Protein AF-A0A9Q0ER01-F1 (afdb_monomer)

Nearest PDB structures (foldseek):
  1cjy-assembly2_B  TM=9.784E-01  e=7.875E-02  Homo sapiens

Radius of gyration: 38.9 Å; Cα contacts (8 Å, |Δi|>4): 68; chains: 1; bounding box: 80×34×134 Å

Secondary structure (DSSP, 8-state):
-HHHHHHHHHHHHHHHHHHHHHHHHHHHHHHHHHHHHHHHHHHHHHHHHHHHHHHHHHHHHHHHHHHHHHHHHHHHHHHHHHHHHHHHTTSS-SS-----------S------------PEEE-SSEEEETTTTEEEEGGGTT-EEETTEEEEPPPPPPHHHHHHHHHHHHHHHHHHHHHHHHHHHHHHHHHHHHHSSSSSSSTTS---

Solvent-accessible surface area (backbone atoms only — not comparable to full-atom values): 12610 Å² total; per-residue (Å²): 118,71,68,62,57,54,52,53,52,54,51,50,52,56,51,53,52,52,50,53,52,53,52,51,52,51,55,51,49,53,51,54,54,50,53,53,51,54,50,50,52,53,51,52,53,48,51,52,54,50,52,50,52,52,50,52,52,54,51,52,53,50,53,52,51,52,51,51,52,54,50,55,51,53,51,54,50,51,55,50,53,58,51,54,56,56,57,58,61,71,73,61,79,85,72,81,84,90,86,86,84,90,86,88,84,88,76,85,85,80,63,89,71,92,60,89,68,83,79,56,74,48,78,48,95,64,37,30,32,33,68,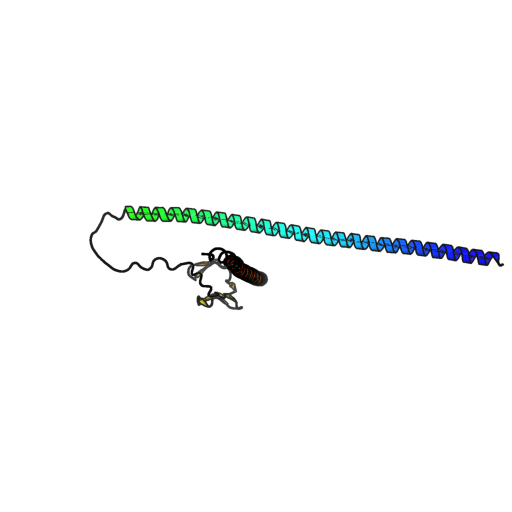90,76,73,48,71,44,47,39,63,50,44,89,34,44,64,56,98,87,39,83,72,43,88,42,74,55,68,56,69,69,60,58,50,54,53,53,55,50,51,56,51,50,54,51,52,51,52,51,51,50,51,57,51,54,58,46,55,59,48,56,56,56,64,58,61,67,59,62,72,75,66,63,82,81,77,82,88,129

Mean predicted aligned error: 21.8 Å

pLDDT: mean 70.87, std 20.75, range [33.31, 96.88]

Foldseek 3Di:
DVVVVVVVVVVVVVVVVVVVVVVVVVVVVVVVVVVVVVVVVVVVVVVVVVVVVVVVVVVVVVVVVVVVVVVVVVVVVVVVVVVVVVVVVVVPPPDDDDDDDDDPDPPDDPDPPPPPPPQDWDDDCAWTGGPVVVDIDGQQQPPFDDDPNHGPGGDGRDDVVVVVVVVVVVVVVVVVVVVVVVVVVVVVVVVVVVVVVVVVVPPPPPPDD

InterPro domains:
  IPR016035 Acyl transferase/acyl hydrolase/lysophospholipase [SSF52151] (119-164)

Structure (mmCIF, N/CA/C/O backbone):
data_AF-A0A9Q0ER01-F1
#
_entry.id   AF-A0A9Q0ER01-F1
#
loop_
_atom_site.group_PDB
_atom_site.id
_atom_site.type_symbol
_atom_site.label_atom_id
_atom_site.label_alt_id
_atom_site.label_comp_id
_atom_site.label_asym_id
_atom_site.label_entity_id
_atom_site.label_seq_id
_atom_site.pdbx_PDB_ins_code
_atom_site.Cartn_x
_atom_site.Cartn_y
_atom_site.Cartn_z
_atom_site.occupancy
_atom_site.B_iso_or_equiv
_atom_site.auth_seq_id
_atom_site.auth_comp_id
_atom_site.auth_asym_id
_atom_site.auth_atom_id
_atom_site.pdbx_PDB_model_num
ATOM 1 N N . MET A 1 1 ? 31.643 4.136 -67.259 1.00 76.56 1 MET A N 1
ATOM 2 C CA . MET A 1 1 ? 31.007 3.032 -66.498 1.00 76.56 1 MET A CA 1
ATOM 3 C C . MET A 1 1 ? 31.460 2.948 -65.037 1.00 76.56 1 MET A C 1
ATOM 5 O O . MET A 1 1 ? 30.593 2.850 -64.184 1.00 76.56 1 MET A O 1
ATOM 9 N N . LYS A 1 2 ? 32.759 3.050 -64.707 1.00 89.19 2 LYS A N 1
ATOM 10 C CA . LYS A 1 2 ? 33.237 2.917 -63.310 1.00 89.19 2 LYS A CA 1
ATOM 11 C C . LYS A 1 2 ? 32.723 4.000 -62.339 1.00 89.19 2 LYS A C 1
ATOM 13 O O . LYS A 1 2 ? 32.401 3.679 -61.206 1.00 89.19 2 LYS A O 1
ATOM 18 N N . LEU A 1 3 ? 32.579 5.252 -62.788 1.00 91.38 3 LEU A N 1
ATOM 19 C CA . LEU A 1 3 ? 32.120 6.366 -61.940 1.00 91.38 3 LEU A CA 1
ATOM 20 C C . LEU A 1 3 ? 30.673 6.193 -61.438 1.00 91.38 3 LEU A C 1
ATOM 22 O O . LEU A 1 3 ? 30.382 6.491 -60.288 1.00 91.38 3 LEU A O 1
ATOM 26 N N . ALA A 1 4 ? 29.776 5.665 -62.278 1.00 92.62 4 ALA A N 1
ATOM 27 C CA . ALA A 1 4 ? 28.369 5.475 -61.918 1.00 92.62 4 ALA A CA 1
ATOM 28 C C . ALA A 1 4 ? 28.198 4.479 -60.757 1.00 92.62 4 ALA A C 1
ATOM 30 O O . ALA A 1 4 ? 27.432 4.741 -59.836 1.00 92.62 4 ALA A O 1
ATOM 31 N N . TRP A 1 5 ? 28.978 3.394 -60.760 1.00 93.69 5 TRP A N 1
ATOM 32 C CA . TRP A 1 5 ? 28.992 2.400 -59.682 1.00 93.69 5 TRP A CA 1
ATOM 33 C C . TRP A 1 5 ? 29.461 2.980 -58.345 1.00 93.69 5 TRP A C 1
ATOM 35 O O . TRP A 1 5 ? 28.897 2.663 -57.301 1.00 93.69 5 TRP A O 1
ATOM 45 N N . VAL A 1 6 ? 30.458 3.867 -58.378 1.00 94.88 6 VAL A N 1
ATOM 46 C CA . VAL A 1 6 ? 30.950 4.547 -57.172 1.00 94.88 6 VAL A CA 1
ATOM 47 C C . VAL A 1 6 ? 29.875 5.468 -56.588 1.00 94.88 6 VAL A C 1
ATOM 49 O O . VAL A 1 6 ? 29.678 5.497 -55.380 1.00 94.88 6 VAL A O 1
ATOM 52 N N . MET A 1 7 ? 29.118 6.178 -57.426 1.00 93.50 7 MET A N 1
ATOM 53 C CA . MET A 1 7 ? 28.058 7.067 -56.932 1.00 93.50 7 MET A CA 1
ATOM 54 C C . MET A 1 7 ? 26.889 6.290 -56.319 1.00 93.50 7 MET A C 1
ATOM 56 O O . MET A 1 7 ? 26.350 6.700 -55.291 1.00 93.50 7 MET A O 1
ATOM 60 N N . THR A 1 8 ? 26.522 5.142 -56.897 1.00 94.06 8 THR A N 1
ATOM 61 C CA . THR A 1 8 ? 25.462 4.292 -56.337 1.00 94.06 8 THR A CA 1
ATOM 62 C C . THR A 1 8 ? 25.849 3.687 -54.990 1.00 94.06 8 THR A C 1
ATOM 64 O O . THR A 1 8 ? 25.013 3.644 -54.090 1.00 94.06 8 THR A O 1
ATOM 67 N N . THR A 1 9 ? 27.106 3.269 -54.806 1.00 94.44 9 THR A N 1
ATOM 68 C CA . THR A 1 9 ? 27.551 2.719 -53.517 1.00 94.44 9 THR A CA 1
ATOM 69 C C . THR A 1 9 ? 27.626 3.800 -52.447 1.00 94.44 9 THR A C 1
ATOM 71 O O . THR A 1 9 ? 27.151 3.581 -51.337 1.00 94.44 9 THR A O 1
ATOM 74 N N . VAL A 1 10 ? 28.134 4.990 -52.782 1.00 95.38 10 VAL A N 1
ATOM 75 C CA . VAL A 1 10 ? 28.161 6.129 -51.852 1.00 95.38 10 VAL A CA 1
ATOM 76 C C . VAL A 1 10 ? 26.743 6.531 -51.442 1.00 95.38 10 VAL A C 1
ATOM 78 O O . VAL A 1 10 ? 26.476 6.691 -50.254 1.00 95.38 10 VAL A O 1
ATOM 81 N N . SER A 1 11 ? 25.808 6.623 -52.391 1.00 95.75 11 SER A N 1
ATOM 82 C CA . SER A 1 11 ? 24.409 6.950 -52.093 1.00 95.75 11 SER A CA 1
ATOM 83 C C . SER A 1 11 ? 23.743 5.903 -51.195 1.00 95.75 11 SER A C 1
ATOM 85 O O . SER A 1 11 ? 23.079 6.271 -50.226 1.00 95.75 11 SER A O 1
ATOM 87 N N . ALA A 1 12 ? 23.967 4.612 -51.457 1.00 96.00 12 ALA A N 1
ATOM 88 C CA . ALA A 1 12 ? 23.434 3.539 -50.624 1.00 96.00 12 ALA A CA 1
ATOM 89 C C . ALA A 1 12 ? 23.987 3.597 -49.192 1.00 96.00 12 ALA A C 1
ATOM 91 O O . ALA A 1 12 ? 23.226 3.437 -48.243 1.00 96.00 12 ALA A O 1
ATOM 92 N N . VAL A 1 13 ? 25.282 3.882 -49.020 1.00 96.50 13 VAL A N 1
ATOM 93 C CA . VAL A 1 13 ? 25.910 4.020 -47.693 1.00 96.50 13 VAL A CA 1
ATOM 94 C C . VAL A 1 13 ? 25.368 5.236 -46.936 1.00 96.50 13 VAL A C 1
ATOM 96 O O . VAL A 1 13 ? 25.069 5.144 -45.746 1.00 96.50 13 VAL A O 1
ATOM 99 N N . VAL A 1 14 ? 25.184 6.374 -47.608 1.00 96.88 14 VAL A N 1
ATOM 100 C CA . VAL A 1 14 ? 24.569 7.564 -46.990 1.00 96.88 14 VAL A CA 1
ATOM 101 C C . VAL A 1 14 ? 23.113 7.290 -46.594 1.00 96.88 14 VAL A C 1
ATOM 103 O O . VAL A 1 14 ? 22.674 7.686 -45.518 1.00 96.88 14 VAL A O 1
ATOM 106 N N . CYS A 1 15 ? 22.363 6.568 -47.426 1.00 96.38 15 CYS A N 1
ATOM 107 C CA . CYS A 1 15 ? 20.978 6.217 -47.127 1.00 96.38 15 CYS A CA 1
ATOM 108 C C . CYS A 1 15 ? 20.874 5.259 -45.930 1.00 96.38 15 CYS A C 1
ATOM 110 O O . CYS A 1 15 ? 20.107 5.517 -45.004 1.00 96.38 15 CYS A O 1
ATOM 112 N N . THR A 1 16 ? 21.681 4.195 -45.890 1.00 95.81 16 THR A N 1
ATOM 113 C CA . THR A 1 16 ? 21.644 3.225 -44.784 1.00 95.81 16 THR A CA 1
ATOM 114 C C . THR A 1 16 ? 22.083 3.845 -43.463 1.00 95.81 16 THR A C 1
ATOM 116 O O . THR A 1 16 ? 21.455 3.594 -42.435 1.00 95.81 16 THR A O 1
ATOM 119 N N . THR A 1 17 ? 23.108 4.702 -43.474 1.00 95.50 17 THR A N 1
ATOM 120 C CA . THR A 1 17 ? 23.542 5.433 -42.272 1.00 95.50 17 THR A CA 1
ATOM 121 C C . THR A 1 17 ? 22.468 6.390 -41.761 1.00 95.50 17 THR A C 1
ATOM 123 O O . THR A 1 17 ? 22.190 6.390 -40.562 1.00 95.50 17 THR A O 1
ATOM 126 N N . ALA A 1 18 ? 21.793 7.130 -42.645 1.00 96.50 18 ALA A N 1
ATOM 127 C CA . ALA A 1 18 ? 20.665 7.976 -42.259 1.00 96.50 18 ALA A CA 1
ATOM 128 C C . ALA A 1 18 ? 19.514 7.157 -41.649 1.00 96.50 18 ALA A C 1
ATOM 130 O O . ALA A 1 18 ? 18.983 7.525 -40.601 1.00 96.50 18 ALA A O 1
ATOM 131 N N . CYS A 1 19 ? 19.169 6.010 -42.245 1.00 95.75 19 CYS A N 1
ATOM 132 C CA . CYS A 1 19 ? 18.148 5.116 -41.699 1.00 95.75 19 CYS A CA 1
ATOM 133 C C . CYS A 1 19 ? 18.510 4.624 -40.291 1.00 95.75 19 CYS A C 1
ATOM 135 O O . CYS A 1 19 ? 17.666 4.676 -39.400 1.00 95.75 19 CYS A O 1
ATOM 137 N N . MET A 1 20 ? 19.755 4.199 -40.059 1.00 95.62 20 MET A N 1
ATOM 138 C CA . MET A 1 20 ? 20.196 3.729 -38.739 1.00 95.62 20 MET A CA 1
ATOM 139 C C . MET A 1 20 ? 20.101 4.818 -37.662 1.00 95.62 20 MET A C 1
ATOM 141 O O . MET A 1 20 ? 19.690 4.530 -36.538 1.00 95.62 20 MET A O 1
ATOM 145 N N . VAL A 1 21 ? 20.421 6.073 -37.998 1.00 96.56 21 VAL A N 1
ATOM 146 C CA . VAL A 1 21 ? 20.281 7.206 -37.067 1.00 96.56 21 VAL A CA 1
ATOM 147 C C . VAL A 1 21 ? 18.813 7.450 -36.714 1.00 96.56 21 VAL A C 1
ATOM 149 O O . VAL A 1 21 ? 18.491 7.603 -35.536 1.00 96.56 21 VAL A O 1
ATOM 152 N N . LEU A 1 22 ? 17.916 7.428 -37.703 1.00 96.31 22 LEU A N 1
ATOM 153 C CA . LEU A 1 22 ? 16.480 7.618 -37.475 1.00 96.31 22 LEU A CA 1
ATOM 154 C C . LEU A 1 22 ? 15.879 6.494 -36.622 1.00 96.31 22 LEU A C 1
ATOM 156 O O . LEU A 1 22 ? 15.153 6.772 -35.669 1.00 96.31 22 LEU A O 1
ATOM 160 N N . PHE A 1 23 ? 16.220 5.234 -36.910 1.00 96.00 23 PHE A N 1
ATOM 161 C CA . PHE A 1 23 ? 15.782 4.100 -36.092 1.00 96.00 23 PHE A CA 1
ATOM 162 C C . PHE A 1 23 ? 16.318 4.187 -34.659 1.00 96.00 23 PHE A C 1
ATOM 164 O O . PHE A 1 23 ? 15.570 3.927 -33.718 1.00 96.00 23 PHE A O 1
ATOM 171 N N . GLY A 1 24 ? 17.577 4.599 -34.475 1.00 94.56 24 GLY A N 1
ATOM 172 C CA . GLY A 1 24 ? 18.164 4.800 -33.150 1.00 94.56 24 GLY A CA 1
ATOM 173 C C . GLY A 1 24 ? 17.449 5.885 -32.339 1.00 94.56 24 GLY A C 1
ATOM 174 O O . GLY A 1 24 ? 17.127 5.670 -31.171 1.00 94.56 24 GLY A O 1
ATOM 175 N N . GLN A 1 25 ? 17.141 7.026 -32.963 1.00 94.44 25 GLN A N 1
ATOM 176 C CA . GLN A 1 25 ? 16.396 8.114 -32.321 1.00 94.44 25 GLN A CA 1
ATOM 177 C C . GLN A 1 25 ? 14.964 7.703 -31.970 1.00 94.44 25 GLN A C 1
ATOM 179 O O . GLN A 1 25 ? 14.508 7.979 -30.862 1.00 94.44 25 GLN A O 1
ATOM 184 N N . TYR A 1 26 ? 14.275 7.002 -32.874 1.00 95.62 26 TYR A N 1
ATOM 185 C CA . TYR A 1 26 ? 12.928 6.498 -32.618 1.00 95.62 26 TYR A CA 1
ATOM 186 C C . TYR A 1 26 ? 12.912 5.485 -31.466 1.00 95.62 26 TYR A C 1
ATOM 188 O O . TYR A 1 26 ? 12.115 5.618 -30.541 1.00 95.62 26 TYR A O 1
ATOM 196 N N . ALA A 1 27 ? 13.838 4.521 -31.460 1.00 94.50 27 ALA A N 1
ATOM 197 C CA . ALA A 1 27 ? 13.945 3.537 -30.385 1.00 94.50 27 ALA A CA 1
ATOM 198 C C . ALA A 1 27 ? 14.229 4.197 -29.024 1.00 94.50 27 ALA A C 1
ATOM 200 O O . ALA A 1 27 ? 13.600 3.845 -28.025 1.00 94.50 27 ALA A O 1
ATOM 201 N N . LEU A 1 28 ? 15.123 5.191 -28.981 1.00 93.69 28 LEU A N 1
ATOM 202 C CA . LEU A 1 28 ? 15.405 5.944 -27.758 1.00 93.69 28 LEU A CA 1
ATOM 203 C C . LEU A 1 28 ? 14.169 6.713 -27.275 1.00 93.69 28 LEU A C 1
ATOM 205 O O . LEU A 1 28 ? 13.830 6.645 -26.096 1.00 93.69 28 LEU A O 1
ATOM 209 N N . TRP A 1 29 ? 13.474 7.391 -28.190 1.00 94.38 29 TRP A N 1
ATOM 210 C CA . TRP A 1 29 ? 12.254 8.131 -27.879 1.00 94.38 29 TRP A CA 1
ATOM 211 C C . TRP A 1 29 ? 11.163 7.215 -27.317 1.00 94.38 29 TRP A C 1
ATOM 213 O O . TRP A 1 29 ? 10.597 7.519 -26.273 1.00 94.38 29 TRP A O 1
ATOM 223 N N . THR A 1 30 ? 10.939 6.045 -27.928 1.00 90.56 30 THR A N 1
ATOM 224 C CA . THR A 1 30 ? 9.948 5.081 -27.421 1.00 90.56 30 THR A CA 1
ATOM 225 C C . THR A 1 30 ? 10.274 4.580 -26.015 1.00 90.56 30 THR A C 1
ATOM 227 O O . THR A 1 30 ? 9.368 4.495 -25.192 1.00 90.56 30 THR A O 1
ATOM 230 N N . LYS A 1 31 ? 11.550 4.310 -25.700 1.00 91.19 31 LYS A N 1
ATOM 231 C CA . LYS A 1 31 ? 11.954 3.924 -24.339 1.00 91.19 31 LYS A CA 1
ATOM 232 C C . LYS A 1 31 ? 11.688 5.035 -23.327 1.00 91.19 31 LYS A C 1
ATOM 234 O O . LYS A 1 31 ? 11.072 4.770 -22.303 1.00 91.19 31 LYS A O 1
ATOM 239 N N . LEU A 1 32 ? 12.077 6.271 -23.645 1.00 91.81 32 LEU A N 1
ATOM 240 C CA . LEU A 1 32 ? 11.811 7.425 -22.782 1.00 91.81 32 LEU A CA 1
ATOM 241 C C . LEU A 1 32 ? 10.311 7.632 -22.537 1.00 91.81 32 LEU A C 1
ATOM 243 O O . LEU A 1 32 ? 9.909 7.885 -21.406 1.00 91.81 32 LEU A O 1
ATOM 247 N N . SER A 1 33 ? 9.478 7.497 -23.572 1.00 89.88 33 SER A N 1
ATOM 248 C CA . SER A 1 33 ? 8.026 7.644 -23.429 1.00 89.88 33 SER A CA 1
ATOM 249 C C . SER A 1 33 ? 7.399 6.543 -22.570 1.00 89.88 33 SER A C 1
ATOM 251 O O . SER A 1 33 ? 6.489 6.829 -21.796 1.00 89.88 33 SER A O 1
ATOM 253 N N . VAL A 1 34 ? 7.872 5.298 -22.684 1.00 91.75 34 VAL A N 1
ATOM 254 C CA . VAL A 1 34 ? 7.390 4.187 -21.847 1.00 91.75 34 VAL A CA 1
ATOM 255 C C . VAL A 1 34 ? 7.773 4.406 -20.383 1.00 91.75 34 VAL A C 1
ATOM 257 O O . VAL A 1 34 ? 6.899 4.318 -19.521 1.00 91.75 34 VAL A O 1
ATOM 260 N N . ASP A 1 35 ? 9.026 4.777 -20.110 1.00 91.19 35 ASP A N 1
ATOM 261 C CA . ASP A 1 35 ? 9.502 5.042 -18.748 1.00 91.19 35 ASP A CA 1
ATOM 262 C C . ASP A 1 35 ? 8.734 6.208 -18.095 1.00 91.19 35 ASP A C 1
ATOM 264 O O . ASP A 1 35 ? 8.364 6.139 -16.922 1.00 91.19 35 ASP A O 1
ATOM 268 N N . GLU A 1 36 ? 8.433 7.270 -18.852 1.00 93.12 36 GLU A N 1
ATOM 269 C CA . GLU A 1 36 ? 7.668 8.421 -18.356 1.00 93.12 36 GLU A CA 1
ATOM 270 C C . GLU A 1 36 ? 6.221 8.044 -17.992 1.00 93.12 36 GLU A C 1
ATOM 272 O O . GLU A 1 36 ? 5.686 8.504 -16.979 1.00 93.12 36 GLU A O 1
ATOM 277 N N . VAL A 1 37 ? 5.577 7.182 -18.788 1.00 91.81 37 VAL A N 1
ATOM 278 C CA . VAL A 1 37 ? 4.234 6.665 -18.482 1.00 91.81 37 VAL A CA 1
ATOM 279 C C . VAL A 1 37 ? 4.274 5.746 -17.264 1.00 91.81 37 VAL A C 1
ATOM 281 O O . VAL A 1 37 ? 3.435 5.890 -16.375 1.00 91.81 37 VAL A O 1
ATOM 284 N N . GLU A 1 38 ? 5.254 4.846 -17.176 1.00 92.62 38 GLU A N 1
ATOM 285 C CA . GLU A 1 38 ? 5.397 3.937 -16.037 1.00 92.62 38 GLU A CA 1
ATOM 286 C C . GLU A 1 38 ? 5.613 4.708 -14.730 1.00 92.62 38 GLU A C 1
ATOM 288 O O . GLU A 1 38 ? 4.973 4.409 -13.718 1.00 92.62 38 GLU A O 1
ATOM 293 N N . GLN A 1 39 ? 6.459 5.742 -14.749 1.00 90.00 39 GLN A N 1
ATOM 294 C CA . GLN A 1 39 ? 6.633 6.605 -13.587 1.00 90.00 39 GLN A CA 1
ATOM 295 C C . GLN A 1 39 ? 5.331 7.309 -13.214 1.00 90.00 39 GLN A C 1
ATOM 297 O O . GLN A 1 39 ? 4.956 7.278 -12.044 1.00 90.00 39 GLN A O 1
ATOM 302 N N . ARG A 1 40 ? 4.597 7.885 -14.175 1.00 88.94 40 ARG A N 1
ATOM 303 C CA . ARG A 1 40 ? 3.306 8.528 -13.879 1.00 88.94 40 ARG A CA 1
ATOM 304 C C . ARG A 1 40 ? 2.307 7.572 -13.237 1.00 88.94 40 ARG A C 1
ATOM 306 O O . ARG A 1 40 ? 1.668 7.954 -12.260 1.00 88.94 40 ARG A O 1
ATOM 313 N N . VAL A 1 41 ? 2.195 6.345 -13.744 1.00 91.38 41 VAL A N 1
ATOM 314 C CA . VAL A 1 41 ? 1.304 5.328 -13.165 1.00 91.38 41 VAL A CA 1
ATOM 315 C C . VAL A 1 41 ? 1.731 4.998 -11.735 1.00 91.38 41 VAL A C 1
ATOM 317 O O . VAL A 1 41 ? 0.895 5.021 -10.834 1.00 91.38 41 VAL A O 1
ATOM 320 N N . LYS A 1 42 ? 3.030 4.779 -11.492 1.00 92.00 42 LYS A N 1
ATOM 321 C CA . LYS A 1 42 ? 3.552 4.521 -10.140 1.00 92.00 42 LYS A CA 1
ATOM 322 C C . LYS A 1 42 ? 3.251 5.673 -9.180 1.00 92.00 42 LYS A C 1
ATOM 324 O O . LYS A 1 42 ? 2.741 5.422 -8.090 1.00 92.00 42 LYS A O 1
ATOM 329 N N . TYR A 1 43 ? 3.491 6.918 -9.592 1.00 87.81 43 TYR A N 1
ATOM 330 C CA . TYR A 1 43 ? 3.182 8.098 -8.779 1.00 87.81 43 TYR A CA 1
ATOM 331 C C . TYR A 1 43 ? 1.686 8.205 -8.463 1.00 87.81 43 TYR A C 1
ATOM 333 O O . TYR A 1 43 ? 1.332 8.394 -7.306 1.00 87.81 43 TYR A O 1
ATOM 341 N N . GLN A 1 44 ? 0.803 7.986 -9.442 1.00 87.94 44 GLN A N 1
ATOM 342 C CA . GLN A 1 44 ? -0.645 8.005 -9.204 1.00 87.94 44 GLN A CA 1
ATOM 343 C C . GLN A 1 44 ? -1.098 6.917 -8.228 1.00 87.94 44 GLN A C 1
ATOM 345 O O . GLN A 1 44 ? -1.905 7.183 -7.340 1.00 87.94 44 GLN A O 1
ATOM 350 N N . THR A 1 45 ? -0.569 5.697 -8.364 1.00 83.56 45 THR A N 1
ATOM 351 C CA . THR A 1 45 ? -0.887 4.614 -7.422 1.00 83.56 45 THR A CA 1
ATOM 352 C C . THR A 1 45 ? -0.377 4.922 -6.016 1.00 83.56 45 THR A C 1
ATOM 354 O O . THR A 1 45 ? -1.091 4.696 -5.042 1.00 83.56 45 THR A O 1
ATOM 357 N N . PHE A 1 46 ? 0.819 5.506 -5.900 1.00 92.06 46 PHE A N 1
ATOM 358 C CA . PHE A 1 46 ? 1.372 5.918 -4.616 1.00 92.06 46 PHE A CA 1
ATOM 359 C C . PHE A 1 46 ? 0.510 7.004 -3.959 1.00 92.06 46 PHE A C 1
ATOM 361 O O . PHE A 1 46 ? 0.118 6.836 -2.806 1.00 92.06 46 PHE A O 1
ATOM 368 N N . ASP A 1 47 ? 0.131 8.049 -4.696 1.00 86.75 47 ASP A N 1
ATOM 369 C CA . ASP A 1 47 ? -0.733 9.123 -4.192 1.00 86.75 47 ASP A CA 1
ATOM 370 C C . ASP A 1 47 ? -2.100 8.599 -3.735 1.00 86.75 47 ASP A C 1
ATOM 372 O O . ASP A 1 47 ? -2.587 8.987 -2.672 1.00 86.75 47 ASP A O 1
ATOM 376 N N . ALA A 1 48 ? -2.708 7.674 -4.488 1.00 83.88 48 ALA A N 1
ATOM 377 C CA . ALA A 1 48 ? -3.970 7.047 -4.098 1.00 83.88 48 ALA A CA 1
ATOM 378 C C . ALA A 1 48 ? -3.836 6.282 -2.769 1.00 83.88 48 ALA A C 1
ATOM 380 O O . ALA A 1 48 ? -4.603 6.528 -1.837 1.00 83.88 48 ALA A O 1
ATOM 381 N N . THR A 1 49 ? -2.812 5.429 -2.643 1.00 82.75 49 THR A N 1
ATOM 382 C CA . THR A 1 49 ? -2.571 4.662 -1.406 1.00 82.75 49 THR A CA 1
ATOM 383 C C . THR A 1 49 ? -2.193 5.548 -0.218 1.00 82.75 49 THR A C 1
ATOM 385 O O . THR A 1 49 ? -2.539 5.244 0.924 1.00 82.75 49 THR A O 1
ATOM 388 N N . PHE A 1 50 ? -1.491 6.661 -0.452 1.00 91.00 50 PHE A N 1
ATOM 389 C CA . PHE A 1 50 ? -1.149 7.614 0.598 1.00 91.00 50 PHE A CA 1
ATOM 390 C C . PHE A 1 50 ? -2.394 8.341 1.113 1.00 91.00 50 PHE A C 1
ATOM 392 O O . PHE A 1 50 ? -2.593 8.430 2.326 1.00 91.00 50 PHE A O 1
ATOM 399 N N . ASN A 1 51 ? -3.253 8.810 0.205 1.00 83.38 51 ASN A N 1
ATOM 400 C CA . ASN A 1 51 ? -4.501 9.479 0.561 1.00 83.38 51 ASN A CA 1
ATOM 401 C C . ASN A 1 51 ? -5.444 8.554 1.337 1.00 83.38 51 ASN A C 1
ATOM 403 O O . ASN A 1 51 ? -6.017 8.975 2.340 1.00 83.38 51 ASN A O 1
ATOM 407 N N . GLU A 1 52 ? -5.550 7.287 0.936 1.00 90.56 52 GLU A N 1
ATOM 408 C CA . GLU A 1 52 ? -6.333 6.276 1.651 1.00 90.56 52 GLU A CA 1
ATOM 409 C C . GLU A 1 52 ? -5.812 6.056 3.078 1.00 90.56 52 GLU A C 1
ATOM 411 O O . GLU A 1 52 ? -6.575 6.129 4.041 1.00 90.56 52 GLU A O 1
ATOM 416 N N . LYS A 1 53 ? -4.494 5.891 3.252 1.00 87.81 53 LYS A N 1
ATOM 417 C CA . LYS A 1 53 ? -3.890 5.733 4.585 1.00 87.81 53 LYS A CA 1
ATOM 418 C C . LYS A 1 53 ? -4.111 6.949 5.481 1.00 87.81 53 LYS A C 1
ATOM 420 O O . LYS A 1 53 ? -4.373 6.786 6.672 1.00 87.81 53 LYS A O 1
ATOM 425 N N . GLN A 1 54 ? -4.011 8.161 4.933 1.00 86.81 54 GLN A N 1
ATOM 426 C CA . GLN A 1 54 ? -4.304 9.385 5.685 1.00 86.81 54 GLN A CA 1
ATOM 427 C C . GLN A 1 54 ? -5.781 9.461 6.076 1.00 86.81 54 GLN A C 1
ATOM 429 O O . GLN A 1 54 ? -6.100 9.807 7.212 1.00 86.81 54 GLN A O 1
ATOM 434 N N . PHE A 1 55 ? -6.682 9.088 5.167 1.00 93.81 55 PHE A N 1
ATOM 435 C CA . PHE A 1 55 ? -8.114 9.053 5.436 1.00 93.81 55 PHE A CA 1
ATOM 436 C C . PHE A 1 55 ? -8.468 8.059 6.549 1.00 93.81 55 PHE A C 1
ATOM 438 O O . PHE A 1 55 ? -9.162 8.426 7.500 1.00 93.81 55 PHE A O 1
ATOM 445 N N . ILE A 1 56 ? -7.941 6.833 6.481 1.00 92.81 56 ILE A N 1
ATOM 446 C CA . ILE A 1 56 ? -8.152 5.802 7.507 1.00 92.81 56 ILE A CA 1
ATOM 447 C C . ILE A 1 56 ? -7.608 6.281 8.853 1.00 92.81 56 ILE A C 1
ATOM 449 O O . ILE A 1 56 ? -8.308 6.210 9.862 1.00 92.81 56 ILE A O 1
ATOM 453 N N . LYS A 1 57 ? -6.392 6.841 8.874 1.00 94.06 57 LYS A N 1
ATOM 454 C CA . LYS A 1 57 ? -5.785 7.374 10.099 1.00 94.06 57 LYS A CA 1
ATOM 455 C C . LYS A 1 57 ? -6.654 8.458 10.741 1.00 94.06 57 LYS A C 1
ATOM 457 O O . LYS A 1 57 ? -6.912 8.390 11.939 1.00 94.06 57 LYS A O 1
ATOM 462 N N . ASN A 1 58 ? -7.125 9.423 9.954 1.00 92.19 58 ASN A N 1
ATOM 463 C CA . ASN A 1 58 ? -7.974 10.505 10.454 1.00 92.19 58 ASN A CA 1
ATOM 464 C C . ASN A 1 58 ? -9.327 9.980 10.956 1.00 92.19 58 ASN A C 1
ATOM 466 O O . ASN A 1 58 ? -9.831 10.443 11.976 1.00 92.19 58 ASN A O 1
ATOM 470 N N . THR A 1 59 ? -9.897 8.987 10.270 1.00 93.69 59 THR A N 1
ATOM 471 C CA . THR A 1 59 ? -11.166 8.355 10.661 1.00 93.69 59 THR A CA 1
ATOM 472 C C . THR A 1 59 ? -11.029 7.619 11.992 1.00 93.69 59 THR A C 1
ATOM 474 O O . THR A 1 59 ? -11.844 7.827 12.888 1.00 93.69 59 THR A O 1
ATOM 477 N N . LEU A 1 60 ? -9.966 6.827 12.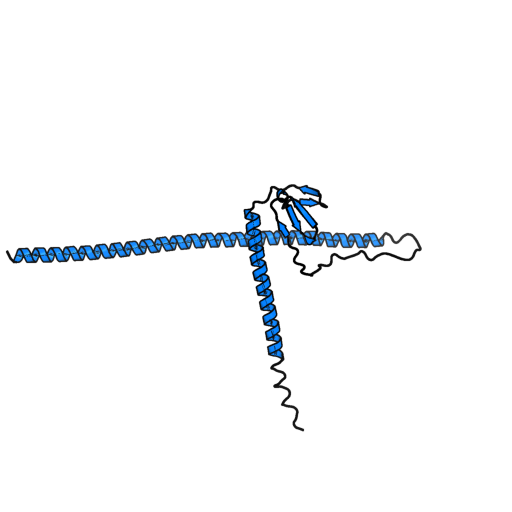158 1.00 95.12 60 LEU A N 1
ATOM 478 C CA . LEU A 1 60 ? -9.677 6.121 13.408 1.00 95.12 60 LEU A CA 1
ATOM 479 C C . LEU A 1 60 ? -9.431 7.089 14.566 1.00 95.12 60 LEU A C 1
ATOM 481 O O . LEU A 1 60 ? -9.938 6.869 15.662 1.00 95.12 60 LEU A O 1
ATOM 485 N N . GLN A 1 61 ? -8.693 8.178 14.334 1.00 93.62 61 GLN A N 1
ATOM 486 C CA . GLN A 1 61 ? -8.485 9.200 15.362 1.00 93.62 61 GLN A CA 1
ATOM 487 C C . GLN A 1 61 ? -9.802 9.847 15.798 1.00 93.62 61 GLN A C 1
ATOM 489 O O . GLN A 1 61 ? -10.028 10.000 16.993 1.00 93.62 61 GLN A O 1
ATOM 494 N N . ASN A 1 62 ? -10.693 10.157 14.855 1.00 94.81 62 ASN A N 1
ATOM 495 C CA . ASN A 1 62 ? -12.008 10.710 15.171 1.00 94.81 62 ASN A CA 1
ATOM 496 C C . ASN A 1 62 ? -12.866 9.714 15.974 1.00 94.81 62 ASN A C 1
ATOM 498 O O . ASN A 1 62 ? -13.436 10.075 16.998 1.00 94.81 62 ASN A O 1
ATOM 502 N N . GLN A 1 63 ? -12.899 8.438 15.576 1.00 92.56 63 GLN A N 1
ATOM 503 C CA . GLN A 1 63 ? -13.610 7.403 16.337 1.00 92.56 63 GLN A CA 1
ATOM 504 C C . GLN A 1 63 ? -13.053 7.236 17.757 1.00 92.56 63 GLN A C 1
ATOM 506 O O . GLN A 1 63 ? -13.823 7.120 18.710 1.00 92.56 63 GLN A O 1
ATOM 511 N N . LEU A 1 64 ? -11.727 7.271 17.916 1.00 94.25 64 LEU A N 1
ATOM 512 C CA . LEU A 1 64 ? -11.076 7.203 19.223 1.00 94.25 64 LEU A CA 1
ATOM 513 C C . LEU A 1 64 ? -11.442 8.410 20.101 1.00 94.25 64 LEU A C 1
ATOM 515 O O . LEU A 1 64 ? -11.714 8.253 21.290 1.00 94.25 64 LEU A O 1
ATOM 519 N N . GLU A 1 65 ? -11.476 9.614 19.527 1.00 94.94 65 GLU A N 1
ATOM 520 C CA . GLU A 1 65 ? -11.903 10.821 20.240 1.00 94.94 65 GLU A CA 1
ATOM 521 C C . GLU A 1 65 ? -13.379 10.754 20.645 1.00 94.94 65 GLU A C 1
ATOM 523 O O . GLU A 1 65 ? -13.708 11.093 21.782 1.00 94.94 65 GLU A O 1
ATOM 528 N N . GLN A 1 66 ? -14.255 10.248 19.772 1.00 92.25 66 GLN A N 1
ATOM 529 C CA . GLN A 1 66 ? -15.661 10.011 20.106 1.00 92.25 66 GLN A CA 1
ATOM 530 C C . GLN A 1 66 ? -15.808 9.026 21.269 1.00 92.25 66 GLN A C 1
ATOM 532 O O . GLN A 1 66 ? -16.514 9.327 22.231 1.00 92.25 66 GLN A O 1
ATOM 537 N N . GLN A 1 67 ? -15.099 7.892 21.235 1.00 89.75 67 GLN A N 1
ATOM 538 C CA . GLN A 1 67 ? -15.118 6.930 22.340 1.00 89.75 67 GLN A CA 1
ATOM 539 C C . GLN A 1 67 ? -14.613 7.556 23.641 1.00 89.75 67 GLN A C 1
ATOM 541 O O . GLN A 1 67 ? -15.242 7.405 24.687 1.00 89.75 67 GLN A O 1
ATOM 546 N N . ARG A 1 68 ? -13.527 8.331 23.585 1.00 92.38 68 ARG A N 1
ATOM 547 C CA . ARG A 1 68 ? -12.988 9.019 24.763 1.00 92.38 68 ARG A CA 1
ATOM 548 C C . ARG A 1 68 ? -13.998 9.988 25.380 1.00 92.38 68 ARG A C 1
ATOM 550 O O . ARG A 1 68 ? -14.101 10.050 26.601 1.00 92.38 68 ARG A O 1
ATOM 557 N N . LEU A 1 69 ? -14.748 10.724 24.562 1.00 90.31 69 LEU A N 1
ATOM 558 C CA . LEU A 1 69 ? -15.803 11.618 25.047 1.00 90.31 69 LEU A CA 1
ATOM 559 C C . LEU A 1 69 ? -16.929 10.839 25.733 1.00 90.31 69 LEU A C 1
ATOM 561 O O . LEU A 1 69 ? -17.328 11.218 26.830 1.00 90.31 69 LEU A O 1
ATOM 565 N N . THR A 1 70 ? -17.374 9.725 25.143 1.00 86.75 70 THR A N 1
ATOM 566 C CA . THR A 1 70 ? -18.414 8.883 25.757 1.00 86.75 70 THR A CA 1
ATOM 567 C C . THR A 1 70 ? -17.965 8.261 27.079 1.00 86.75 70 THR A C 1
ATOM 569 O O . THR A 1 70 ? -18.738 8.225 28.030 1.00 86.75 70 THR A O 1
ATOM 572 N N . VAL A 1 71 ? -16.702 7.830 27.180 1.00 89.19 71 VAL A N 1
ATOM 573 C CA . VAL A 1 71 ? -16.146 7.290 28.430 1.00 89.19 71 VAL A CA 1
ATOM 574 C C . VAL A 1 71 ? -16.116 8.366 29.512 1.00 89.19 71 VAL A C 1
ATOM 576 O O . VAL A 1 71 ? -16.590 8.117 30.615 1.00 89.19 71 VAL A O 1
ATOM 579 N N . ASN A 1 72 ? -15.645 9.574 29.195 1.00 86.69 72 ASN A N 1
ATOM 580 C CA . ASN A 1 72 ? -15.600 10.671 30.165 1.00 86.69 72 ASN A CA 1
ATOM 581 C C . ASN A 1 72 ? -17.001 11.063 30.678 1.00 86.69 72 ASN A C 1
ATOM 583 O O . ASN A 1 72 ? -17.151 11.429 31.842 1.00 86.69 72 ASN A O 1
ATOM 587 N N . GLU A 1 73 ? -18.028 11.007 29.824 1.00 87.81 73 GLU A N 1
ATOM 588 C CA . GLU A 1 73 ? -19.415 11.295 30.212 1.00 87.81 73 GLU A CA 1
ATOM 589 C C . GLU A 1 73 ? -19.957 10.233 31.181 1.00 87.81 73 GLU A C 1
ATOM 591 O O . GLU A 1 73 ? -20.468 10.573 32.249 1.00 87.81 73 GLU A O 1
ATOM 596 N N . LEU A 1 74 ? -19.741 8.949 30.872 1.00 81.69 74 LEU A N 1
ATOM 597 C CA . LEU A 1 74 ? -20.118 7.834 31.747 1.00 81.69 74 LEU A CA 1
ATOM 598 C C . LEU A 1 74 ? -19.351 7.846 33.079 1.00 81.69 74 LEU A C 1
ATOM 600 O O . LEU A 1 74 ? -19.916 7.524 34.126 1.00 81.69 74 LEU A O 1
ATOM 604 N N . GLU A 1 75 ? -18.074 8.233 33.071 1.00 82.81 75 GLU A N 1
ATOM 605 C CA . GLU A 1 75 ? -17.284 8.407 34.293 1.00 82.81 75 GLU A CA 1
ATOM 606 C C . GLU A 1 75 ? -17.837 9.537 35.172 1.00 82.81 75 GLU A C 1
ATOM 608 O O . GLU A 1 75 ? -17.961 9.357 36.387 1.00 82.81 75 GLU A O 1
ATOM 613 N N . GLY A 1 76 ? -18.261 10.654 34.573 1.00 75.06 76 GLY A N 1
ATOM 614 C CA . GLY A 1 76 ? -18.928 11.740 35.295 1.00 75.06 76 GLY A CA 1
ATOM 615 C C . GLY A 1 76 ? -20.269 11.318 35.909 1.00 75.06 76 GLY A C 1
ATOM 616 O O . GLY A 1 76 ? -20.584 11.685 37.044 1.00 75.06 76 GLY A O 1
ATOM 617 N N . GLU A 1 77 ? -21.050 10.495 35.205 1.00 78.38 77 GLU A N 1
ATOM 618 C CA . GLU A 1 77 ? -22.294 9.930 35.742 1.00 78.38 77 GLU A CA 1
ATOM 619 C C . GLU A 1 77 ? -22.041 8.932 36.882 1.00 78.38 77 GLU A C 1
ATOM 621 O O . GLU A 1 77 ? -22.755 8.948 37.890 1.00 78.38 77 GLU A O 1
ATOM 626 N N . ARG A 1 78 ? -20.990 8.108 36.779 1.00 72.88 78 ARG A N 1
ATOM 627 C CA . ARG A 1 78 ? -20.567 7.186 37.844 1.00 72.88 78 ARG A CA 1
ATOM 628 C C . ARG A 1 78 ? -20.141 7.934 39.110 1.00 72.88 78 ARG A C 1
ATOM 630 O O . ARG A 1 78 ? -20.472 7.506 40.221 1.00 72.88 78 ARG A O 1
ATOM 637 N N . GLU A 1 79 ? -19.425 9.045 38.967 1.00 71.06 79 GLU A N 1
ATOM 638 C CA . GLU A 1 79 ? -19.006 9.871 40.104 1.00 71.06 79 GLU A CA 1
ATOM 639 C C . GLU A 1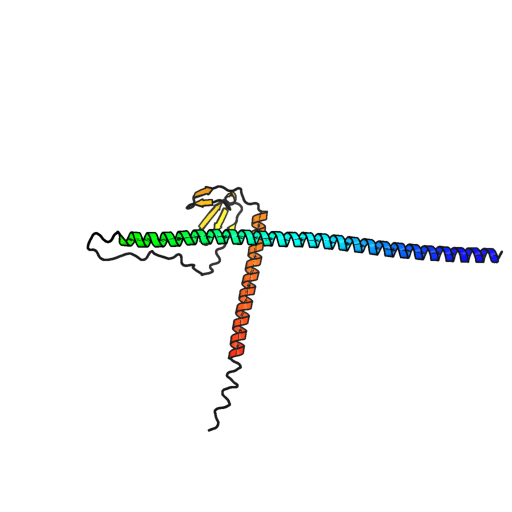 79 ? -20.214 10.528 40.793 1.00 71.06 79 GLU A C 1
ATOM 641 O O . GLU A 1 79 ? -20.302 10.558 42.020 1.00 71.06 79 GLU A O 1
ATOM 646 N N . LYS A 1 80 ? -21.227 10.942 40.025 1.00 71.81 80 LYS A N 1
ATOM 647 C CA . LYS A 1 80 ? -22.479 11.472 40.578 1.00 71.81 80 LYS A CA 1
ATOM 648 C C . LYS A 1 80 ? -23.304 10.402 41.308 1.00 71.81 80 LYS A C 1
ATOM 650 O O . LYS A 1 80 ? -23.765 10.639 42.424 1.00 71.81 80 LYS A O 1
ATOM 655 N N . ALA A 1 81 ? -23.426 9.205 40.734 1.00 65.69 81 ALA A N 1
ATOM 656 C CA . ALA A 1 81 ? -24.160 8.093 41.342 1.00 65.69 81 ALA A CA 1
ATOM 657 C C . ALA A 1 81 ? -23.519 7.596 42.653 1.00 65.69 81 ALA A C 1
ATOM 659 O O . ALA A 1 81 ? -24.224 7.242 43.597 1.00 65.69 81 ALA A O 1
ATOM 660 N N . THR A 1 82 ? -22.185 7.618 42.749 1.00 61.16 82 THR A N 1
ATOM 661 C CA . THR A 1 82 ? -21.466 7.238 43.980 1.00 61.16 82 THR A CA 1
ATOM 662 C C . THR A 1 82 ? -21.593 8.273 45.105 1.00 61.16 82 THR A C 1
ATOM 664 O O . THR A 1 82 ? -21.489 7.915 46.282 1.00 61.16 82 THR A O 1
ATOM 667 N N . ILE A 1 83 ? -21.854 9.544 44.782 1.00 61.47 83 ILE A N 1
ATOM 668 C CA . ILE A 1 83 ? -22.165 10.592 45.768 1.00 61.47 83 ILE A CA 1
ATOM 669 C C . ILE A 1 83 ? -23.611 10.450 46.270 1.00 61.47 83 ILE A C 1
ATOM 671 O O . ILE A 1 83 ? -23.837 10.482 47.482 1.00 61.47 83 ILE A O 1
ATOM 675 N N . ASP A 1 84 ? -24.568 10.197 45.374 1.00 57.69 84 ASP A N 1
ATOM 676 C CA . ASP A 1 84 ? -25.981 9.995 45.733 1.00 57.69 84 ASP A CA 1
ATOM 677 C C . ASP A 1 84 ? -26.183 8.757 46.633 1.00 57.69 84 ASP A C 1
ATOM 679 O O . ASP A 1 84 ? -27.002 8.772 47.559 1.00 57.69 84 ASP A O 1
ATOM 683 N N . GLU A 1 85 ? -25.392 7.696 46.436 1.00 57.84 85 GLU A N 1
ATOM 684 C CA . GLU A 1 85 ? -25.423 6.501 47.289 1.00 57.84 85 GLU A CA 1
ATOM 685 C C . GLU A 1 85 ? -24.880 6.776 48.707 1.00 57.84 85 GLU A C 1
ATOM 687 O O . GLU A 1 85 ? -25.448 6.304 49.697 1.00 57.84 85 GLU A O 1
ATOM 692 N N . LYS A 1 86 ? -23.847 7.624 48.841 1.00 52.78 86 LYS A N 1
ATOM 693 C CA . LYS A 1 86 ? -23.322 8.064 50.149 1.00 52.78 86 LYS A CA 1
ATOM 694 C C . LYS A 1 86 ? -24.281 8.994 50.889 1.00 52.78 86 LYS A C 1
ATOM 696 O O . LYS A 1 86 ? -24.338 8.946 52.114 1.00 52.78 86 LYS A O 1
ATOM 701 N N . GLN A 1 87 ? -25.059 9.801 50.173 1.00 52.19 87 GLN A N 1
ATOM 702 C CA . GLN A 1 87 ? -26.011 10.727 50.787 1.00 52.19 87 GLN A CA 1
ATOM 703 C C . GLN A 1 87 ? -27.309 10.023 51.230 1.00 52.19 87 GLN A C 1
ATOM 705 O O . GLN A 1 87 ? -27.895 10.379 52.251 1.00 52.19 87 GLN A O 1
ATOM 710 N N . LYS A 1 88 ? -27.700 8.930 50.558 1.00 50.53 88 LYS A N 1
ATOM 711 C CA . LYS A 1 88 ? -28.810 8.057 50.988 1.00 50.53 88 LYS A CA 1
ATOM 712 C C . LYS A 1 88 ? -28.480 7.217 52.234 1.00 50.53 88 LYS A C 1
ATOM 714 O O . LYS A 1 88 ? -29.389 6.813 52.956 1.00 50.53 88 LYS A O 1
ATOM 719 N N . SER A 1 89 ? -27.192 6.990 52.513 1.00 46.94 89 SER A N 1
ATOM 720 C CA . SER A 1 89 ? -26.706 6.356 53.749 1.00 46.94 89 SER A CA 1
ATOM 721 C C . SER A 1 89 ? -26.800 7.269 54.977 1.00 46.94 89 SER A C 1
ATOM 723 O O . SER A 1 89 ? -26.854 6.749 56.085 1.00 46.94 89 SER A O 1
ATOM 725 N N . THR A 1 90 ? -26.823 8.596 54.822 1.00 43.12 90 THR A N 1
ATOM 726 C CA . THR A 1 90 ? -26.885 9.528 55.965 1.00 43.12 90 THR A CA 1
ATOM 727 C C . THR A 1 90 ? -28.306 9.859 56.431 1.00 43.12 90 THR A C 1
ATOM 729 O O . THR A 1 90 ? -28.467 10.373 57.533 1.00 43.12 90 THR A O 1
ATOM 732 N N . ASP A 1 91 ? -29.336 9.498 55.655 1.00 42.12 91 ASP A N 1
ATOM 733 C CA . ASP A 1 91 ? -30.749 9.737 56.002 1.00 42.12 91 ASP A CA 1
ATOM 734 C C . ASP A 1 91 ? -31.491 8.482 56.520 1.00 42.12 91 ASP A C 1
ATOM 736 O O . ASP A 1 91 ? -32.669 8.557 56.872 1.00 42.12 91 ASP A O 1
ATOM 740 N N . LEU A 1 92 ? -30.819 7.324 56.615 1.00 46.12 92 LEU A N 1
ATOM 741 C CA . LEU A 1 92 ? -31.400 6.070 57.133 1.00 46.12 92 LEU A CA 1
ATOM 742 C C . LEU A 1 92 ? -31.007 5.719 58.581 1.00 46.12 92 LEU A C 1
ATOM 744 O O . LEU A 1 92 ? -31.481 4.712 59.104 1.00 46.12 92 LEU A O 1
ATOM 748 N N . ASP A 1 93 ? -30.254 6.573 59.279 1.00 41.25 93 ASP A N 1
ATOM 749 C CA . ASP A 1 93 ? -29.825 6.321 60.668 1.00 41.25 93 ASP A CA 1
ATOM 750 C C . ASP A 1 93 ? -30.828 6.769 61.749 1.00 41.25 93 ASP A C 1
ATOM 752 O O . ASP A 1 93 ? -30.529 6.757 62.945 1.00 41.25 93 ASP A O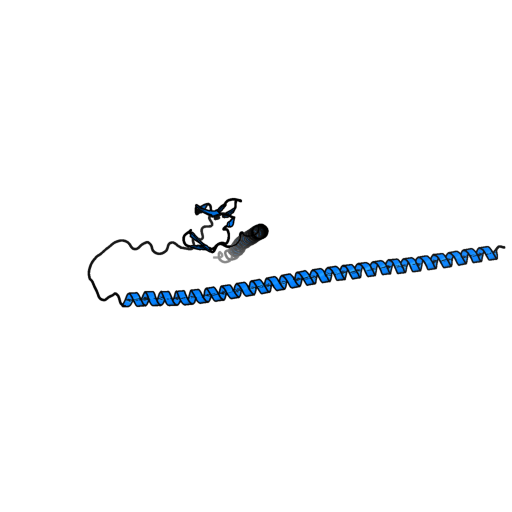 1
ATOM 756 N N . PHE A 1 94 ? -32.069 7.088 61.373 1.00 42.38 94 PHE A N 1
ATOM 757 C CA . PHE A 1 94 ? -33.146 7.338 62.331 1.00 42.38 94 PHE A CA 1
ATOM 758 C C . PHE A 1 94 ? -34.162 6.193 62.356 1.00 42.38 94 PHE A C 1
ATOM 760 O O . PHE A 1 94 ? -35.339 6.428 62.116 1.00 42.38 94 PHE A O 1
ATOM 767 N N . CYS A 1 95 ? -33.739 4.950 62.626 1.00 46.56 95 CYS A N 1
ATOM 768 C CA . CYS A 1 95 ? -34.497 4.004 63.467 1.00 46.56 95 CYS A CA 1
ATOM 769 C C . CYS A 1 95 ? -33.915 2.576 63.504 1.00 46.56 95 CYS A C 1
ATOM 771 O O . CYS A 1 95 ? -33.777 1.923 62.478 1.00 46.56 95 CYS A O 1
ATOM 773 N N . LYS A 1 96 ? -33.839 2.061 64.744 1.00 35.94 96 LYS A N 1
ATOM 774 C CA . LYS A 1 96 ? -33.824 0.648 65.194 1.00 35.94 96 LYS A CA 1
ATOM 775 C C . LYS A 1 96 ? -32.483 -0.102 65.212 1.00 35.94 96 LYS A C 1
ATOM 777 O O . LYS A 1 96 ? -32.097 -0.776 64.271 1.00 35.94 96 LYS A O 1
ATOM 782 N N . GLY A 1 97 ? -31.863 -0.072 66.394 1.00 38.34 97 GLY A N 1
ATOM 783 C CA . GLY A 1 97 ? -31.913 -1.165 67.382 1.00 38.34 97 GLY A CA 1
ATOM 784 C C . GLY A 1 97 ? -31.861 -2.619 66.886 1.00 38.34 97 GLY A C 1
ATOM 785 O O . GLY A 1 97 ? -32.822 -3.111 66.303 1.00 38.34 97 GLY A O 1
ATOM 786 N N . ASP A 1 98 ? -30.777 -3.293 67.285 1.00 42.09 98 ASP A N 1
ATOM 787 C CA . ASP A 1 98 ? -30.591 -4.734 67.507 1.00 42.09 98 ASP A CA 1
ATOM 788 C C . ASP A 1 98 ? -30.928 -5.723 66.374 1.00 42.09 98 ASP A C 1
ATOM 790 O O . ASP A 1 98 ? -32.063 -6.182 66.239 1.00 42.09 98 ASP A O 1
ATOM 794 N N . LYS A 1 99 ? -29.885 -6.234 65.699 1.00 39.22 99 LYS A N 1
ATOM 795 C CA . LYS A 1 99 ? -29.532 -7.674 65.690 1.00 39.22 99 LYS A CA 1
ATOM 796 C C . LYS A 1 99 ? -28.254 -7.955 64.896 1.00 39.22 99 LYS A C 1
ATOM 798 O O . LYS A 1 99 ? -27.988 -7.390 63.845 1.00 39.22 99 LYS A O 1
ATOM 803 N N . LYS A 1 100 ? -27.468 -8.872 65.453 1.00 36.75 100 LYS A N 1
ATOM 804 C CA . LYS A 1 100 ? -26.156 -9.328 65.001 1.00 36.75 100 LYS A CA 1
ATOM 805 C C . LYS A 1 100 ? -26.277 -10.416 63.922 1.00 36.75 100 LYS A C 1
ATOM 807 O O . LYS A 1 100 ? -27.061 -11.350 64.082 1.00 36.75 100 LYS A O 1
ATOM 812 N N . THR A 1 101 ? -25.300 -10.387 63.014 1.00 35.47 101 THR A N 1
ATOM 813 C CA . THR A 1 101 ? -24.671 -11.494 62.255 1.00 35.47 101 THR A CA 1
ATOM 814 C C . THR A 1 101 ? -25.292 -12.008 60.949 1.00 35.47 101 THR A C 1
ATOM 816 O O . THR A 1 101 ? -26.433 -12.451 60.930 1.00 35.47 101 THR A O 1
ATOM 819 N N . LYS A 1 102 ? -24.371 -12.131 59.972 1.00 34.00 102 LYS A N 1
ATOM 820 C CA . LYS A 1 102 ? -24.311 -13.051 58.819 1.00 34.00 102 LYS A CA 1
ATOM 821 C C . LYS A 1 102 ? -25.127 -12.677 57.581 1.00 34.00 102 LYS A C 1
ATOM 823 O O . LYS A 1 102 ? -26.293 -13.018 57.464 1.00 34.00 102 LYS A O 1
ATOM 828 N N . ASP A 1 103 ? -24.482 -11.948 56.670 1.00 36.75 103 ASP A N 1
ATOM 829 C CA . ASP A 1 103 ? -23.927 -12.489 55.413 1.00 36.75 103 ASP A CA 1
ATOM 830 C C . ASP A 1 103 ? -23.758 -11.329 54.426 1.00 36.75 103 ASP A C 1
ATOM 832 O O . ASP A 1 103 ? -24.653 -10.979 53.662 1.00 36.75 103 ASP A O 1
ATOM 836 N N . GLN A 1 104 ? -22.592 -10.687 54.486 1.00 40.38 104 GLN A N 1
ATOM 837 C CA . GLN A 1 104 ? -22.183 -9.673 53.524 1.00 40.38 104 GLN A CA 1
ATOM 838 C C . GLN A 1 104 ? -20.783 -10.039 53.040 1.00 40.38 104 GLN A C 1
ATOM 840 O O . GLN A 1 104 ? -19.782 -9.495 53.486 1.00 40.38 104 GLN A O 1
ATOM 845 N N . GLU A 1 105 ? -20.731 -11.024 52.150 1.00 44.19 105 GLU A N 1
ATOM 846 C CA . GLU A 1 105 ? -19.579 -11.266 51.284 1.00 44.19 105 GLU A CA 1
ATOM 847 C C . GLU A 1 105 ? -20.085 -11.779 49.929 1.00 44.19 105 GLU A C 1
ATOM 849 O O . GLU A 1 105 ? -19.878 -12.914 49.521 1.00 44.19 105 GLU A O 1
ATOM 854 N N . LEU A 1 106 ? -20.847 -10.928 49.245 1.00 40.41 106 LEU A N 1
ATOM 855 C CA . LEU A 1 106 ? -21.135 -11.070 47.816 1.00 40.41 106 LEU A CA 1
ATOM 856 C C . LEU A 1 106 ? -21.067 -9.689 47.156 1.00 40.41 106 LEU A C 1
ATOM 858 O O . LEU A 1 106 ? -21.931 -9.273 46.395 1.00 40.41 106 LEU A O 1
ATOM 862 N N . ALA A 1 107 ? -20.022 -8.946 47.513 1.00 34.88 107 ALA A N 1
ATOM 863 C CA . ALA A 1 107 ? -19.630 -7.726 46.840 1.00 34.88 107 ALA A CA 1
ATOM 864 C C . ALA A 1 107 ? -18.270 -7.984 46.191 1.00 34.88 107 ALA A C 1
ATOM 866 O O . ALA A 1 107 ? -17.300 -8.317 46.863 1.00 34.88 107 ALA A O 1
ATOM 867 N N . VAL A 1 108 ? -18.234 -7.800 44.873 1.00 38.41 108 VAL A N 1
ATOM 868 C CA . VAL A 1 108 ? -17.020 -7.687 44.059 1.00 38.41 108 VAL A CA 1
ATOM 869 C C . VAL A 1 108 ? -16.239 -8.996 43.863 1.00 38.41 108 VAL A C 1
ATOM 871 O O . VAL A 1 108 ? -15.131 -9.196 44.355 1.00 38.41 108 VAL A O 1
ATOM 874 N N . LYS A 1 109 ? -16.779 -9.850 42.991 1.00 35.25 109 LYS A N 1
ATOM 875 C CA . LYS A 1 109 ? -15.966 -10.634 42.048 1.00 35.25 109 LYS A CA 1
ATOM 876 C C . LYS A 1 109 ? -16.455 -10.397 40.617 1.00 35.25 109 LYS A C 1
ATOM 878 O O . LYS A 1 109 ? -16.975 -11.281 39.961 1.00 35.25 109 LYS A O 1
ATOM 883 N N . LEU A 1 110 ? -16.277 -9.168 40.155 1.00 38.53 110 LEU A N 1
ATOM 884 C CA . LEU A 1 110 ? -15.808 -8.919 38.794 1.00 38.53 110 LEU A CA 1
ATOM 885 C C . LEU A 1 110 ? -14.497 -8.159 38.975 1.00 38.53 110 LEU A C 1
ATOM 887 O O . LEU A 1 110 ? -14.385 -6.973 38.691 1.00 38.53 110 LEU A O 1
ATOM 891 N N . LYS A 1 111 ? -13.534 -8.841 39.607 1.00 33.31 111 LYS A N 1
ATOM 892 C CA . LYS A 1 111 ? -12.142 -8.513 39.347 1.00 33.31 111 LYS A CA 1
ATOM 893 C C . LYS A 1 111 ? -11.957 -8.812 37.871 1.00 33.31 111 LYS A C 1
ATOM 895 O O . LYS A 1 111 ? -12.384 -9.876 37.424 1.00 33.31 111 LYS A O 1
ATOM 900 N N . GLU A 1 112 ? -11.363 -7.866 37.161 1.00 47.94 112 GLU A N 1
ATOM 901 C CA . GLU A 1 112 ? -10.478 -8.160 36.046 1.00 47.94 112 GLU A CA 1
ATOM 902 C C . GLU A 1 112 ? -9.662 -9.389 36.453 1.00 47.94 112 GLU A C 1
ATOM 904 O O . GLU A 1 112 ? -8.743 -9.310 37.269 1.00 47.94 112 GLU A O 1
ATOM 909 N N . GLN A 1 113 ? -10.123 -10.562 36.026 1.00 33.62 113 GLN A N 1
ATOM 910 C CA . GLN A 1 113 ? -9.361 -11.778 36.159 1.00 33.62 113 GLN A CA 1
ATOM 911 C C . GLN A 1 113 ? -8.555 -11.827 34.879 1.00 33.62 113 GLN A C 1
ATOM 913 O O . GLN A 1 113 ? -8.969 -12.344 33.847 1.00 33.62 113 GLN A O 1
ATOM 918 N N . GLU A 1 114 ? -7.426 -11.144 34.984 1.00 42.59 114 GLU A N 1
ATOM 919 C CA . GLU A 1 114 ? -6.217 -11.288 34.198 1.00 42.59 114 GLU A CA 1
ATOM 920 C C . GLU A 1 114 ? -5.669 -12.720 34.384 1.00 42.59 114 GLU A C 1
ATOM 922 O O . GLU A 1 114 ? -4.554 -12.924 34.840 1.00 42.59 114 GLU A O 1
ATOM 927 N N . ASP A 1 115 ? -6.499 -13.721 34.079 1.00 37.53 115 ASP A N 1
ATOM 928 C CA . ASP A 1 115 ? -6.091 -15.087 33.793 1.00 37.53 115 ASP A CA 1
ATOM 929 C C . ASP A 1 115 ? -6.455 -15.305 32.329 1.00 37.53 115 ASP A C 1
ATOM 931 O O . ASP A 1 115 ? -7.621 -15.333 31.932 1.00 37.53 115 ASP A O 1
ATOM 935 N N . THR A 1 116 ? -5.419 -15.385 31.512 1.00 41.44 116 THR A N 1
ATOM 936 C CA . THR A 1 116 ? -5.440 -15.741 30.098 1.00 41.44 116 THR A CA 1
ATOM 937 C C . THR A 1 116 ? -5.857 -17.204 29.926 1.00 41.44 116 THR A C 1
ATOM 939 O O . THR A 1 116 ? -5.111 -18.027 29.409 1.00 41.44 116 THR A O 1
ATOM 942 N N . GLU A 1 117 ? -7.074 -17.558 30.336 1.00 48.16 117 GLU A N 1
ATOM 943 C CA . GLU A 1 117 ? -7.772 -18.647 29.664 1.00 48.16 117 GLU A CA 1
ATOM 944 C C . GLU A 1 117 ? -8.265 -18.058 28.347 1.00 48.16 117 GLU A C 1
ATOM 946 O O . GLU A 1 117 ? -9.204 -17.264 28.322 1.00 48.16 117 GLU A O 1
ATOM 951 N N . GLU A 1 118 ? -7.541 -18.356 27.265 1.00 55.59 118 GLU A N 1
ATOM 952 C CA . GLU A 1 118 ? -7.875 -17.964 25.896 1.00 55.59 118 GLU A CA 1
ATOM 953 C C . GLU A 1 118 ? -9.347 -18.312 25.620 1.00 55.59 118 GLU A C 1
ATOM 955 O O . GLU A 1 118 ? -9.704 -19.452 25.323 1.00 55.59 118 GLU A O 1
ATOM 960 N N . CYS A 1 119 ? -10.236 -17.333 25.800 1.00 65.62 119 CYS A N 1
ATOM 961 C CA . CYS A 1 119 ? -11.664 -17.517 25.610 1.00 65.62 119 CYS A CA 1
ATOM 962 C C . CYS A 1 119 ? -11.916 -17.532 24.102 1.00 65.62 119 CYS A C 1
ATOM 964 O O . CYS A 1 119 ? -12.119 -16.491 23.477 1.00 65.62 119 CYS A O 1
ATOM 966 N N . PHE A 1 120 ? -11.810 -18.718 23.503 1.00 73.81 120 PHE A N 1
ATOM 967 C CA . PHE A 1 120 ? -12.033 -18.908 22.077 1.00 73.81 120 PHE A CA 1
ATOM 968 C C . PHE A 1 120 ? -13.476 -18.548 21.718 1.00 73.81 120 PHE A C 1
ATOM 970 O O . PHE A 1 120 ? -14.433 -19.023 22.336 1.00 73.81 120 PHE A O 1
ATOM 977 N N . PHE A 1 121 ? -13.614 -17.706 20.698 1.00 79.38 121 PHE A N 1
ATOM 978 C CA . PHE A 1 121 ? -14.887 -17.444 20.049 1.00 79.38 121 PHE A CA 1
ATOM 979 C C . PHE A 1 121 ? -15.073 -18.450 18.910 1.00 79.38 121 PHE A C 1
ATOM 981 O O . PHE A 1 121 ? -14.277 -18.492 17.970 1.00 79.38 121 PHE A O 1
ATOM 988 N N . GLU A 1 122 ? -16.107 -19.277 19.006 1.00 83.56 122 GLU A N 1
ATOM 989 C CA . GLU A 1 122 ? -16.454 -20.271 17.997 1.00 83.56 122 GLU A CA 1
ATOM 990 C C . GLU A 1 122 ? -17.490 -19.690 17.034 1.00 83.56 122 GLU A C 1
ATOM 992 O O . GLU A 1 122 ? -18.469 -19.072 17.450 1.00 83.56 122 GLU A O 1
ATOM 997 N N . LEU A 1 123 ? -17.267 -19.885 15.734 1.00 83.94 123 LEU A N 1
ATOM 998 C CA . LEU A 1 123 ? -18.149 -19.421 14.668 1.00 83.94 123 LEU A CA 1
ATOM 999 C C . LEU A 1 123 ? -18.438 -20.581 13.714 1.00 83.94 123 LEU A C 1
ATOM 1001 O O . LEU A 1 123 ? -17.547 -21.061 13.011 1.00 83.94 123 LEU A O 1
ATOM 1005 N N . THR A 1 124 ? -19.696 -21.002 13.657 1.00 83.00 124 THR A N 1
ATOM 1006 C CA . THR A 1 124 ? -20.213 -21.992 12.708 1.00 83.00 124 THR A CA 1
ATOM 1007 C C . THR A 1 124 ? -21.301 -21.357 11.830 1.00 83.00 124 THR A C 1
ATOM 1009 O O . THR A 1 124 ? -21.808 -20.279 12.148 1.00 83.00 124 THR A O 1
ATOM 1012 N N . PRO A 1 125 ? -21.713 -21.990 10.716 1.00 84.06 125 PRO A N 1
ATOM 1013 C CA . PRO A 1 125 ? -22.804 -21.469 9.886 1.00 84.06 125 PRO A CA 1
ATOM 1014 C C . PRO A 1 125 ? -24.149 -21.335 10.617 1.00 84.06 125 PRO A C 1
ATOM 1016 O O . PRO A 1 125 ? -25.034 -20.630 10.140 1.00 84.06 125 PRO A O 1
ATOM 1019 N N . HIS A 1 126 ? -24.326 -22.044 11.733 1.00 80.81 126 HIS A N 1
ATOM 1020 C CA . HIS A 1 126 ? -25.589 -22.099 12.467 1.00 80.81 126 HIS A CA 1
ATOM 1021 C C . HIS A 1 126 ? -25.554 -21.257 13.741 1.00 80.81 126 HIS A C 1
ATOM 1023 O O . HIS A 1 126 ? -26.535 -20.586 14.060 1.00 80.81 126 HIS A O 1
ATOM 1029 N N . GLU A 1 127 ? -24.427 -21.270 14.444 1.00 86.69 127 GLU A N 1
ATOM 1030 C CA . GLU A 1 127 ? -24.261 -20.605 15.728 1.00 86.69 127 GLU A CA 1
ATOM 1031 C C . GLU A 1 127 ? -22.872 -20.000 15.884 1.00 86.69 127 GLU A C 1
ATOM 1033 O O . GLU A 1 127 ? -21.887 -20.470 15.310 1.00 86.69 127 GLU A O 1
ATOM 1038 N N . ALA A 1 128 ? -22.801 -18.971 16.712 1.00 84.56 128 ALA A N 1
ATOM 1039 C CA . ALA A 1 128 ? -21.568 -18.324 17.090 1.00 84.56 128 ALA A CA 1
ATOM 1040 C C . ALA A 1 128 ? -21.611 -17.945 18.565 1.00 84.56 128 ALA A C 1
ATOM 1042 O O . ALA A 1 128 ? -22.660 -17.542 19.077 1.00 84.56 128 ALA A O 1
ATOM 1043 N N . GLY A 1 129 ? -20.489 -18.056 19.261 1.00 84.62 129 GLY A N 1
ATOM 1044 C CA . G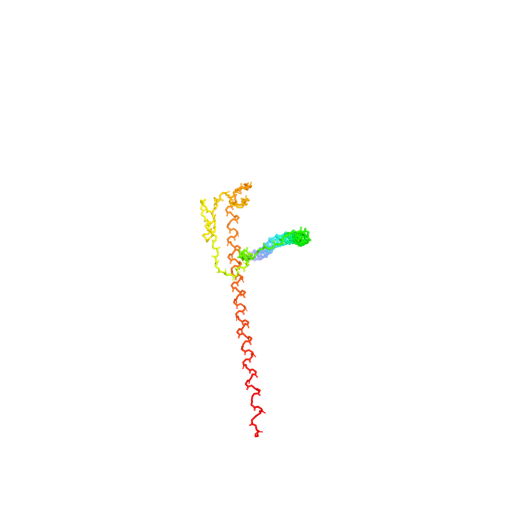LY A 1 129 ? -20.495 -17.845 20.696 1.00 84.62 129 GLY A CA 1
ATOM 1045 C C . GLY A 1 129 ? -19.189 -18.157 21.394 1.00 84.62 129 GLY A C 1
ATOM 1046 O O . GLY A 1 129 ? -18.192 -18.529 20.783 1.00 84.62 129 GLY A O 1
ATOM 1047 N N . TYR A 1 130 ? -19.215 -18.006 22.713 1.00 80.12 130 TYR A N 1
ATOM 1048 C CA . TYR A 1 130 ? -18.093 -18.350 23.574 1.00 80.12 130 TYR A CA 1
ATOM 1049 C C . TYR A 1 130 ? -18.333 -19.719 24.195 1.00 80.12 130 TYR A C 1
ATOM 1051 O O . TYR A 1 130 ? -19.220 -19.877 25.041 1.00 80.12 130 TYR A O 1
ATOM 1059 N N . THR A 1 131 ? -17.508 -20.694 23.819 1.00 76.81 131 THR A N 1
ATOM 1060 C CA . THR A 1 131 ? -17.630 -22.080 24.287 1.00 76.81 131 THR A CA 1
ATOM 1061 C C . THR A 1 131 ? -17.493 -22.171 25.808 1.00 76.81 131 THR A C 1
ATOM 1063 O O . THR A 1 131 ? -18.245 -22.898 26.452 1.00 76.81 131 THR A O 1
ATOM 1066 N N . LEU A 1 132 ? -16.599 -21.370 26.402 1.00 72.81 132 LEU A N 1
ATOM 1067 C CA . LEU A 1 132 ? -16.374 -21.352 27.851 1.00 72.81 132 LEU A CA 1
ATOM 1068 C C . LEU A 1 132 ? -17.589 -20.823 28.632 1.00 72.81 132 LEU A C 1
ATOM 1070 O O . LEU A 1 132 ? -17.913 -21.334 29.701 1.00 72.81 132 LEU A O 1
ATOM 1074 N N . ALA A 1 133 ? -18.285 -19.822 28.086 1.00 75.50 133 ALA A N 1
ATOM 1075 C CA . ALA A 1 133 ? -19.482 -19.251 28.700 1.00 75.50 133 ALA A CA 1
ATOM 1076 C C . ALA A 1 133 ? -20.764 -20.041 28.370 1.00 75.50 133 ALA A C 1
ATOM 1078 O O . ALA A 1 133 ? -21.814 -19.762 28.948 1.00 75.50 133 ALA A O 1
ATOM 1079 N N . GLY A 1 134 ? -20.703 -20.988 27.424 1.00 77.38 134 GLY A N 1
ATOM 1080 C CA . GLY A 1 134 ? -21.877 -21.690 26.897 1.00 77.38 134 GLY A CA 1
ATOM 1081 C C . GLY A 1 134 ? -22.902 -20.752 26.250 1.00 77.38 134 GLY A C 1
ATOM 1082 O O . GLY A 1 134 ? -24.088 -21.076 26.193 1.00 77.38 134 GLY A O 1
ATOM 1083 N N . ALA A 1 135 ? -22.464 -19.566 25.823 1.00 82.19 135 ALA A N 1
ATOM 1084 C CA . ALA A 1 135 ? -23.325 -18.506 25.326 1.00 82.19 135 ALA A CA 1
ATOM 1085 C C . ALA A 1 135 ? -23.230 -18.448 23.803 1.00 82.19 135 ALA A C 1
ATOM 1087 O O . ALA A 1 135 ? -22.222 -17.987 23.266 1.00 82.19 135 ALA A O 1
ATOM 1088 N N . PHE A 1 136 ? -24.290 -18.905 23.137 1.00 83.00 136 PHE A N 1
ATOM 1089 C CA . PHE A 1 136 ? -24.385 -18.991 21.683 1.00 83.00 136 PHE A CA 1
ATOM 1090 C C . PHE A 1 136 ? -25.566 -18.178 21.165 1.00 83.00 136 PHE A C 1
ATOM 1092 O O . PHE A 1 136 ? -26.625 -18.105 21.794 1.00 83.00 136 PHE A O 1
ATOM 1099 N N . VAL A 1 137 ? -25.376 -17.579 19.998 1.00 85.88 137 VAL A N 1
ATOM 1100 C CA . VAL A 1 137 ? -26.411 -16.899 19.222 1.00 85.88 137 VAL A CA 1
ATOM 1101 C C . VAL A 1 137 ? -26.412 -17.452 17.805 1.00 85.88 137 VAL A C 1
ATOM 1103 O O . VAL A 1 137 ? -25.392 -17.943 17.325 1.00 85.88 137 VAL A O 1
ATOM 1106 N N . GLU A 1 138 ? -27.546 -17.363 17.111 1.00 84.25 138 GLU A N 1
ATOM 1107 C CA . GLU A 1 138 ? -27.567 -17.660 15.679 1.00 84.25 138 GLU A CA 1
ATOM 1108 C C . GLU A 1 138 ? -26.616 -16.718 14.936 1.00 84.25 138 GLU A C 1
ATOM 1110 O O . GLU A 1 138 ? -26.596 -15.511 15.199 1.00 84.25 138 GLU A O 1
ATOM 1115 N N . THR A 1 139 ? -25.886 -17.246 13.955 1.00 82.62 139 THR A N 1
ATOM 1116 C CA . THR A 1 139 ? -24.929 -16.467 13.151 1.00 82.62 139 THR A CA 1
ATOM 1117 C C . THR A 1 139 ? -25.604 -15.295 12.430 1.00 82.62 139 THR A C 1
ATOM 1119 O O . THR A 1 139 ? -25.031 -14.215 12.327 1.00 82.62 139 THR A O 1
ATOM 1122 N N . SER A 1 140 ? -26.880 -15.436 12.050 1.00 81.44 140 SER A N 1
ATOM 1123 C CA . SER A 1 140 ? -27.679 -14.347 11.462 1.00 81.44 140 SER A CA 1
ATOM 1124 C C . SER A 1 140 ? -27.951 -13.178 12.423 1.00 81.44 140 SER A C 1
ATOM 1126 O O . SER A 1 140 ? -28.333 -12.090 11.995 1.00 81.44 140 SER A O 1
ATOM 1128 N N . SER A 1 141 ? -27.785 -13.404 13.728 1.00 80.75 141 SER A N 1
ATOM 1129 C CA . SER A 1 141 ? -27.977 -12.412 14.786 1.00 80.75 141 SER A CA 1
ATOM 1130 C C . SER A 1 141 ? -26.654 -11.854 15.321 1.00 80.75 141 SER A C 1
ATOM 1132 O O . SER A 1 141 ? -26.669 -11.055 16.262 1.00 80.75 141 SER A O 1
ATOM 1134 N N . LEU A 1 142 ? -25.510 -12.217 14.727 1.00 79.88 142 LEU A N 1
ATOM 1135 C CA . LEU A 1 142 ? -24.214 -11.655 15.102 1.00 79.88 142 LEU A CA 1
ATOM 1136 C C . LEU A 1 142 ? -24.216 -10.129 14.930 1.00 79.88 142 LEU A C 1
ATOM 1138 O O . LEU A 1 142 ? -24.656 -9.608 13.908 1.00 79.88 142 LEU A O 1
ATOM 1142 N N . GLY A 1 143 ? -23.729 -9.400 15.935 1.00 76.31 143 GLY A N 1
ATOM 1143 C CA . GLY A 1 143 ? -23.705 -7.929 15.931 1.00 76.31 143 GLY A CA 1
ATOM 1144 C C . GLY A 1 143 ? -25.024 -7.255 16.339 1.00 76.31 143 GLY A C 1
ATOM 1145 O O . GLY A 1 143 ? -25.057 -6.029 16.510 1.00 76.31 143 GLY A O 1
ATOM 1146 N N . SER A 1 144 ? -26.092 -8.033 16.543 1.00 82.50 144 SER A N 1
ATOM 1147 C CA . SER A 1 144 ? -27.354 -7.559 17.122 1.00 82.50 144 SER A CA 1
ATOM 1148 C C . SER A 1 144 ? -27.221 -7.244 18.615 1.00 82.50 144 SER A C 1
ATOM 1150 O O . SER A 1 144 ? -26.297 -7.707 19.283 1.00 82.50 144 SER A O 1
ATOM 1152 N N . VAL A 1 145 ? -28.138 -6.435 19.151 1.00 83.31 145 VAL A N 1
ATOM 1153 C CA . VAL A 1 145 ? -28.109 -6.025 20.564 1.00 83.31 145 VAL A CA 1
ATOM 1154 C C . VAL A 1 145 ? -28.974 -6.969 21.390 1.00 83.31 145 VAL A C 1
ATOM 1156 O O . VAL A 1 145 ? -30.162 -7.138 21.105 1.00 83.31 145 VAL A O 1
ATOM 1159 N N . PHE A 1 146 ? -28.391 -7.545 22.440 1.00 83.19 146 PHE A N 1
ATOM 1160 C CA . PHE A 1 146 ? -29.068 -8.443 23.372 1.00 83.19 146 PHE A CA 1
ATOM 1161 C C . PHE A 1 146 ? -29.108 -7.823 24.770 1.00 83.19 146 PHE A C 1
ATOM 1163 O O . PHE A 1 146 ? -28.092 -7.336 25.258 1.00 83.19 146 PHE A O 1
ATOM 1170 N N . ASP A 1 147 ? -30.266 -7.880 25.427 1.00 83.88 147 ASP A N 1
ATOM 1171 C CA . ASP A 1 147 ? -30.419 -7.540 26.844 1.00 83.88 147 ASP A CA 1
ATOM 1172 C C . ASP A 1 147 ? -30.838 -8.796 27.612 1.00 83.88 147 ASP A C 1
ATOM 1174 O O . ASP A 1 147 ? -31.854 -9.420 27.301 1.00 83.88 147 ASP A O 1
ATOM 1178 N N . LYS A 1 148 ? -30.022 -9.215 28.586 1.00 83.31 148 LYS A N 1
ATOM 1179 C CA . LYS A 1 148 ? -30.241 -10.423 29.411 1.00 83.31 148 LYS A CA 1
ATOM 1180 C C . LYS A 1 148 ? -30.567 -11.690 28.599 1.00 83.31 148 LYS A C 1
ATOM 1182 O O . LYS A 1 148 ? -31.387 -12.507 29.012 1.00 83.31 148 LYS A O 1
ATOM 1187 N N . GLY A 1 149 ? -29.923 -11.849 27.441 1.00 78.50 149 GLY A N 1
ATOM 1188 C CA . GLY A 1 149 ? -30.119 -12.996 26.545 1.00 78.50 149 GLY A CA 1
ATOM 1189 C C . GLY A 1 149 ? -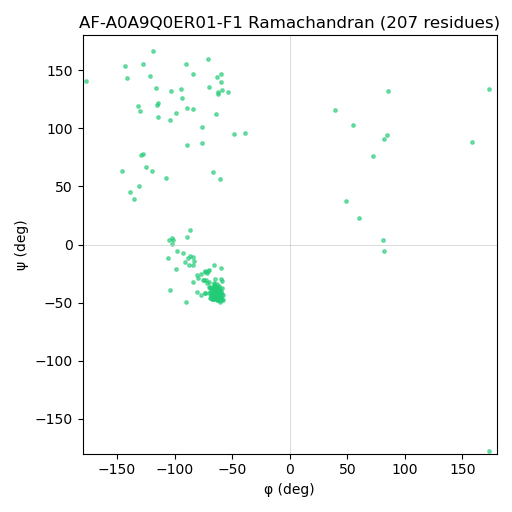31.349 -12.900 25.635 1.00 78.50 149 GLY A C 1
ATOM 1190 O O . GLY A 1 149 ? -31.617 -13.832 24.882 1.00 78.50 149 GLY A O 1
ATOM 1191 N N . VAL A 1 150 ? -32.084 -11.786 25.663 1.00 79.31 150 VAL A N 1
ATOM 1192 C CA . VAL A 1 150 ? -33.206 -11.517 24.758 1.00 79.31 150 VAL A CA 1
ATOM 1193 C C . VAL A 1 150 ? -32.760 -10.536 23.678 1.00 79.31 150 VAL A C 1
ATOM 1195 O O . VAL A 1 150 ? -32.160 -9.503 23.974 1.00 79.31 150 VAL A O 1
ATOM 1198 N N . LEU A 1 151 ? -33.058 -10.856 22.417 1.00 83.06 151 LEU A N 1
ATOM 1199 C CA . LEU A 1 151 ? -32.781 -9.984 21.277 1.00 83.06 151 LEU A CA 1
ATOM 1200 C C . LEU A 1 151 ? -33.606 -8.694 21.399 1.00 83.06 151 LEU A C 1
ATOM 1202 O O . LEU A 1 151 ? -34.832 -8.729 21.296 1.00 83.06 151 LEU A O 1
ATOM 1206 N N . SER A 1 152 ? -32.926 -7.573 21.628 1.00 84.62 152 SER A N 1
ATOM 1207 C CA . SER A 1 152 ? -33.541 -6.250 21.771 1.00 84.62 152 SER A CA 1
ATOM 1208 C C . SER A 1 152 ? -33.642 -5.550 20.416 1.00 84.62 152 SER A C 1
ATOM 1210 O O . SER A 1 152 ? -34.720 -5.123 20.005 1.00 84.62 152 SER A O 1
ATOM 1212 N N . GLU A 1 153 ? -32.536 -5.516 19.669 1.00 82.75 153 GLU A N 1
ATOM 1213 C CA . GLU A 1 153 ? -32.474 -4.907 18.340 1.00 82.75 153 GLU A CA 1
ATOM 1214 C C . GLU A 1 153 ? -31.801 -5.862 17.358 1.00 82.75 153 GLU A C 1
ATOM 1216 O O . GLU A 1 153 ? -30.633 -6.220 17.527 1.00 82.75 153 GLU A O 1
ATOM 1221 N N . LYS A 1 154 ? -32.538 -6.254 16.312 1.00 84.19 154 LYS A N 1
ATOM 1222 C CA . LYS A 1 154 ? -32.017 -7.106 15.244 1.00 84.19 154 LYS A CA 1
ATOM 1223 C C . LYS A 1 154 ? -31.283 -6.258 14.211 1.00 84.19 154 LYS A C 1
ATOM 1225 O O . LYS A 1 154 ? -31.904 -5.454 13.517 1.00 84.19 154 LYS A O 1
ATOM 1230 N N . LYS A 1 155 ? -29.981 -6.487 14.074 1.00 82.69 155 LYS A N 1
ATOM 1231 C CA . LYS A 1 155 ? -29.178 -5.928 12.984 1.00 82.69 155 LYS A CA 1
ATOM 1232 C C . LYS A 1 155 ? -29.168 -6.878 11.782 1.00 82.69 155 LYS A C 1
ATOM 1234 O O . LYS A 1 155 ? -29.427 -8.071 11.956 1.00 82.69 155 LYS A O 1
ATOM 1239 N N . PRO A 1 156 ? -28.944 -6.362 10.558 1.00 81.06 156 PRO A N 1
ATOM 1240 C CA . PRO A 1 156 ? -28.729 -7.224 9.404 1.00 81.06 156 PRO A CA 1
ATOM 1241 C C . PRO A 1 156 ? -27.508 -8.118 9.637 1.00 81.06 156 PRO A C 1
ATOM 1243 O O . PRO A 1 156 ? -26.549 -7.700 10.287 1.00 81.06 156 PRO A O 1
ATOM 1246 N N . GLU A 1 157 ? -27.571 -9.334 9.098 1.00 80.31 157 GLU A N 1
ATOM 1247 C CA . GLU A 1 157 ? -26.468 -10.293 9.139 1.00 80.31 157 GLU A CA 1
ATOM 1248 C C . GLU A 1 157 ? -25.195 -9.650 8.577 1.00 80.31 157 GLU A C 1
ATOM 1250 O O . GLU A 1 157 ? -25.223 -9.000 7.527 1.00 80.31 157 GLU A O 1
ATOM 1255 N N . MET A 1 158 ? -24.096 -9.782 9.321 1.00 75.25 158 MET A N 1
ATOM 1256 C CA . MET A 1 158 ? -22.812 -9.221 8.916 1.00 75.25 158 MET A CA 1
ATOM 1257 C C . MET A 1 158 ? -22.264 -9.990 7.717 1.00 75.25 158 MET A C 1
ATOM 1259 O O . MET A 1 158 ? -22.289 -11.218 7.697 1.00 75.25 158 MET A O 1
ATOM 1263 N N . ASP A 1 159 ? -21.763 -9.257 6.722 1.00 76.75 159 ASP A N 1
ATOM 1264 C CA . ASP A 1 159 ? -21.186 -9.867 5.529 1.00 76.75 159 ASP A CA 1
ATOM 1265 C C . ASP A 1 159 ? -19.945 -10.697 5.889 1.00 76.75 159 ASP A C 1
ATOM 1267 O O . ASP A 1 159 ? -19.145 -10.328 6.754 1.00 76.75 159 ASP A O 1
ATOM 1271 N N . MET A 1 160 ? -19.762 -11.815 5.192 1.00 68.75 160 MET A N 1
ATOM 1272 C CA . MET A 1 160 ? -18.655 -12.745 5.420 1.00 68.75 160 MET A CA 1
ATOM 1273 C C . MET A 1 160 ? -17.291 -12.072 5.219 1.00 68.75 160 MET A C 1
ATOM 1275 O O . MET A 1 160 ? -16.330 -12.422 5.901 1.00 68.75 160 MET A O 1
ATOM 1279 N N . THR A 1 161 ? -17.222 -11.061 4.349 1.00 65.06 161 THR A N 1
ATOM 1280 C CA . THR A 1 161 ? -16.015 -10.254 4.111 1.00 65.06 161 THR A CA 1
ATOM 1281 C C . THR A 1 161 ? -15.571 -9.477 5.356 1.00 65.06 161 THR A C 1
ATOM 1283 O O . THR A 1 161 ? -14.378 -9.395 5.639 1.00 65.06 161 THR A O 1
ATOM 1286 N N . PHE A 1 162 ? -16.520 -8.987 6.161 1.00 64.56 162 PHE A N 1
ATOM 1287 C CA . PHE A 1 162 ? -16.243 -8.283 7.416 1.00 64.56 162 PHE A CA 1
ATOM 1288 C C . PHE A 1 162 ? -15.708 -9.233 8.499 1.00 64.56 162 PHE A C 1
ATOM 1290 O O . PHE A 1 162 ? -14.824 -8.873 9.275 1.00 64.56 162 PHE A O 1
ATOM 1297 N N . LEU A 1 163 ? -16.212 -10.471 8.534 1.00 65.88 163 LEU A N 1
ATOM 1298 C CA . LEU A 1 163 ? -15.745 -11.509 9.462 1.00 65.88 163 LEU A CA 1
ATOM 1299 C C . LEU A 1 163 ? -14.361 -12.055 9.081 1.00 65.88 163 LEU A C 1
ATOM 1301 O O . LEU A 1 163 ? -13.593 -12.466 9.949 1.00 65.88 163 LEU A O 1
ATOM 1305 N N . GLU A 1 164 ? -14.024 -12.066 7.793 1.00 67.00 164 GLU A N 1
ATOM 1306 C CA . GLU A 1 164 ? -12.684 -12.414 7.310 1.00 67.00 164 GLU A CA 1
ATOM 1307 C C . GLU A 1 164 ? -11.650 -11.349 7.681 1.00 67.00 164 GLU A C 1
ATOM 1309 O O . GLU A 1 164 ? -10.611 -11.687 8.247 1.00 67.00 164 GLU A O 1
ATOM 1314 N N . GLU A 1 165 ? -11.970 -10.071 7.483 1.00 59.69 165 GLU A N 1
ATOM 1315 C CA . GLU A 1 165 ? -11.075 -8.962 7.827 1.00 59.69 165 GLU A CA 1
ATOM 1316 C C . GLU A 1 165 ? -10.784 -8.884 9.340 1.00 59.69 165 GLU A C 1
ATOM 1318 O O . GLU A 1 165 ? -9.648 -8.633 9.751 1.00 59.69 165 GLU A O 1
ATOM 1323 N N . GLN A 1 166 ? -11.773 -9.187 10.190 1.00 59.31 166 GLN A N 1
ATOM 1324 C CA . GLN A 1 166 ? -11.589 -9.280 11.647 1.00 59.31 166 GLN A CA 1
ATOM 1325 C C . GLN A 1 166 ? -10.652 -10.428 12.060 1.00 59.31 166 GLN A C 1
ATOM 1327 O O . GLN A 1 166 ? -9.831 -10.255 12.962 1.00 59.31 166 GLN A O 1
ATOM 1332 N N . ARG A 1 167 ? -10.707 -11.581 11.376 1.00 59.09 167 ARG A N 1
ATOM 1333 C CA . ARG A 1 167 ? -9.793 -12.710 11.643 1.00 59.09 167 ARG A CA 1
ATOM 1334 C C . ARG A 1 167 ? -8.337 -12.377 11.300 1.00 59.09 167 ARG A C 1
ATOM 1336 O O . ARG A 1 167 ? -7.422 -12.826 11.994 1.00 59.09 167 ARG A O 1
ATOM 1343 N N . ASP A 1 168 ? -8.115 -11.566 10.270 1.00 50.34 168 ASP A N 1
ATOM 1344 C CA . ASP A 1 168 ? -6.771 -11.139 9.863 1.00 50.34 168 ASP A CA 1
ATOM 1345 C C . ASP A 1 168 ? -6.169 -10.090 10.818 1.00 50.34 168 ASP A C 1
ATOM 1347 O O . ASP A 1 168 ? -4.950 -10.064 11.053 1.00 50.34 168 ASP A O 1
ATOM 1351 N N . LEU A 1 169 ? -7.016 -9.259 11.433 1.00 52.88 169 LEU A N 1
ATOM 1352 C CA . LEU A 1 169 ? -6.622 -8.309 12.476 1.00 52.88 169 LEU A CA 1
ATOM 1353 C C . LEU A 1 169 ? -6.183 -9.022 13.760 1.00 52.88 169 LEU A C 1
ATOM 1355 O O . LEU A 1 169 ? -5.119 -8.689 14.285 1.00 52.88 169 LEU A O 1
ATOM 1359 N N . ASP A 1 170 ? -6.905 -10.052 14.205 1.00 55.03 170 ASP A N 1
ATOM 1360 C CA . ASP A 1 170 ? -6.504 -10.850 15.373 1.00 55.03 170 ASP A CA 1
ATOM 1361 C C . ASP A 1 170 ? -5.170 -11.569 15.142 1.00 55.03 170 ASP A C 1
ATOM 1363 O O . ASP A 1 170 ? -4.284 -11.508 15.992 1.00 55.03 170 ASP A O 1
ATOM 1367 N N . SER A 1 171 ? -4.932 -12.131 13.949 1.00 55.66 171 SER A N 1
ATOM 1368 C CA . SER A 1 171 ? -3.628 -12.732 13.610 1.00 55.66 171 SER A CA 1
ATOM 1369 C C . SER A 1 171 ? -2.470 -11.728 13.718 1.00 55.66 171 SER A C 1
ATOM 1371 O O . SER A 1 171 ? -1.363 -12.056 14.165 1.00 55.66 171 SER A O 1
ATOM 1373 N N . SER A 1 172 ? -2.725 -10.479 13.331 1.00 51.38 172 SER A N 1
ATOM 1374 C CA . SER A 1 172 ? -1.750 -9.390 13.372 1.00 51.38 172 SER A CA 1
ATOM 1375 C C . SER A 1 172 ? -1.491 -8.913 14.803 1.00 51.38 172 SER A C 1
ATOM 1377 O O . SER A 1 172 ? -0.337 -8.711 15.185 1.00 51.38 172 SER A O 1
ATOM 1379 N N . VAL A 1 173 ? -2.543 -8.790 15.617 1.00 57.28 173 VAL A N 1
ATOM 1380 C CA . VAL A 1 173 ? -2.458 -8.408 17.034 1.00 57.28 173 VAL A CA 1
ATOM 1381 C C . VAL A 1 173 ? -1.754 -9.494 17.850 1.00 57.28 173 VAL A C 1
ATOM 1383 O O . VAL A 1 173 ? -0.869 -9.159 18.638 1.00 57.28 173 VAL A O 1
ATOM 1386 N N . THR A 1 174 ? -2.027 -10.779 17.597 1.00 52.69 174 THR A N 1
ATOM 1387 C CA . THR A 1 174 ? -1.322 -11.911 18.226 1.00 52.69 174 THR A CA 1
ATOM 1388 C C . THR A 1 174 ? 0.164 -11.943 17.856 1.00 52.69 174 THR A C 1
ATOM 1390 O O . THR A 1 174 ? 1.016 -12.212 18.700 1.00 52.69 174 THR A O 1
ATOM 1393 N N . ARG A 1 175 ? 0.528 -11.613 16.608 1.00 50.28 175 ARG A N 1
ATOM 1394 C CA . ARG A 1 175 ? 1.944 -11.491 16.208 1.00 50.28 175 ARG A CA 1
ATOM 1395 C C . ARG A 1 175 ? 2.636 -10.317 16.899 1.00 50.28 175 ARG A C 1
ATOM 1397 O O . ARG A 1 175 ? 3.784 -10.449 17.315 1.00 50.28 175 ARG A O 1
ATOM 1404 N N . ILE A 1 176 ? 1.952 -9.182 17.046 1.00 53.75 176 ILE A N 1
ATOM 1405 C CA . ILE A 1 176 ? 2.491 -8.000 17.730 1.00 53.75 176 ILE A CA 1
ATOM 1406 C C . ILE A 1 176 ? 2.641 -8.257 19.237 1.00 53.75 176 ILE A C 1
ATOM 1408 O O . ILE A 1 176 ? 3.660 -7.871 19.811 1.00 53.75 176 ILE A O 1
ATOM 1412 N N . SER A 1 177 ? 1.681 -8.930 19.881 1.00 52.09 177 SER A N 1
ATOM 1413 C CA . SER A 1 177 ? 1.766 -9.282 21.303 1.00 52.09 177 SER A CA 1
ATOM 1414 C C . SER A 1 177 ? 2.866 -10.313 21.573 1.00 52.09 177 SER A C 1
ATOM 1416 O O . SER A 1 177 ? 3.635 -10.131 22.515 1.00 52.09 177 SER A O 1
ATOM 1418 N N . ALA A 1 178 ? 3.034 -11.313 20.700 1.00 49.94 178 ALA A N 1
ATOM 1419 C CA . ALA A 1 178 ? 4.135 -12.275 20.773 1.00 49.94 178 ALA A CA 1
ATOM 1420 C C . ALA A 1 178 ? 5.511 -11.603 20.613 1.00 49.94 178 ALA A C 1
ATOM 1422 O O . ALA A 1 178 ? 6.419 -11.856 21.401 1.00 49.94 178 ALA A O 1
ATOM 1423 N N . ILE A 1 179 ? 5.659 -10.678 19.656 1.00 58.91 179 ILE A N 1
ATOM 1424 C CA . ILE A 1 179 ? 6.897 -9.897 19.485 1.00 58.91 179 ILE A CA 1
ATOM 1425 C C . ILE A 1 179 ? 7.159 -9.013 20.713 1.00 58.91 179 ILE A C 1
ATOM 1427 O O . ILE A 1 179 ? 8.297 -8.904 21.163 1.00 58.91 179 ILE A O 1
ATOM 1431 N N . LYS A 1 180 ? 6.120 -8.400 21.291 1.00 60.19 180 LYS A N 1
ATOM 1432 C CA . LYS A 1 180 ? 6.246 -7.561 22.490 1.00 60.19 180 LYS A CA 1
ATOM 1433 C C . LYS A 1 180 ? 6.662 -8.372 23.722 1.00 60.19 180 LYS A C 1
ATOM 1435 O O . LYS A 1 180 ? 7.478 -7.882 24.498 1.00 60.19 180 LYS A O 1
ATOM 1440 N N . MET A 1 181 ? 6.158 -9.598 23.876 1.00 54.69 181 MET A N 1
ATOM 1441 C CA . MET A 1 181 ? 6.584 -10.523 24.933 1.00 54.69 181 MET A CA 1
ATOM 1442 C C . MET A 1 181 ? 8.033 -10.979 24.739 1.00 54.69 181 MET A C 1
ATOM 1444 O O . MET A 1 181 ? 8.806 -10.940 25.693 1.00 54.69 181 MET A O 1
ATOM 1448 N N . GLN A 1 182 ? 8.440 -11.294 23.505 1.00 60.62 182 GLN A N 1
ATOM 1449 C CA . GLN A 1 182 ? 9.827 -11.660 23.201 1.00 60.62 182 GLN A CA 1
ATOM 1450 C C . GLN A 1 182 ? 10.804 -10.509 23.508 1.00 60.62 182 GLN A C 1
ATOM 1452 O O . GLN A 1 182 ? 11.804 -10.709 24.185 1.00 60.62 182 GLN A O 1
ATOM 1457 N N . ILE A 1 183 ? 10.462 -9.276 23.113 1.00 57.66 183 ILE A N 1
ATOM 1458 C CA . ILE A 1 183 ? 11.263 -8.072 23.399 1.00 57.66 183 ILE A CA 1
ATOM 1459 C C . ILE A 1 183 ? 11.329 -7.762 24.907 1.00 57.66 183 ILE A C 1
ATOM 1461 O O . ILE A 1 183 ? 12.307 -7.171 25.366 1.00 57.66 183 ILE A O 1
ATOM 1465 N N . SER A 1 184 ? 10.294 -8.117 25.677 1.00 54.47 184 SER A N 1
ATOM 1466 C CA . SER A 1 184 ? 10.286 -7.954 27.138 1.00 54.47 184 SER A CA 1
ATOM 1467 C C . SER A 1 184 ? 11.183 -8.986 27.826 1.00 54.47 184 SER A C 1
ATOM 1469 O O . SER A 1 184 ? 11.947 -8.616 28.711 1.00 54.47 184 SER A O 1
ATOM 1471 N N . SER A 1 185 ? 11.148 -10.241 27.366 1.00 54.97 185 SER A N 1
ATOM 1472 C CA . SER A 1 185 ? 12.024 -11.318 27.848 1.00 54.97 185 SER A CA 1
ATOM 1473 C C . SER A 1 185 ? 13.501 -11.040 27.542 1.00 54.97 185 SER A C 1
ATOM 1475 O O . SER A 1 185 ? 14.357 -11.250 28.396 1.00 54.97 185 SER A O 1
ATOM 1477 N N . ASP A 1 186 ? 13.808 -10.505 26.356 1.00 48.25 186 ASP A N 1
ATOM 1478 C CA . ASP A 1 186 ? 15.186 -10.180 25.957 1.00 48.25 186 ASP A CA 1
ATOM 1479 C C . ASP A 1 186 ? 15.769 -8.983 26.744 1.00 48.25 186 ASP A C 1
ATOM 1481 O O . ASP A 1 186 ? 16.990 -8.829 26.834 1.00 48.25 186 ASP A O 1
ATOM 1485 N N . LYS A 1 187 ? 14.912 -8.123 27.320 1.00 52.34 187 LYS A N 1
ATOM 1486 C CA . LYS A 1 187 ? 15.327 -7.009 28.191 1.00 52.34 187 LYS A CA 1
ATOM 1487 C C . LYS A 1 187 ? 15.627 -7.458 29.618 1.00 52.34 187 LYS A C 1
ATOM 1489 O O . LYS A 1 187 ? 16.633 -7.018 30.165 1.00 52.34 187 LYS A O 1
ATOM 1494 N N . GLU A 1 188 ? 14.829 -8.362 30.185 1.00 50.34 188 GLU A N 1
ATOM 1495 C CA . GLU A 1 188 ? 15.131 -8.960 31.496 1.00 50.34 188 GLU A CA 1
ATOM 1496 C C . GLU A 1 188 ? 16.450 -9.752 31.463 1.00 50.34 188 GLU A C 1
ATOM 1498 O O . GLU A 1 188 ? 17.264 -9.632 32.377 1.00 50.34 188 GLU A O 1
ATOM 1503 N N . GLU A 1 189 ? 16.744 -10.455 30.361 1.00 47.72 189 GLU A N 1
ATOM 1504 C CA . GLU A 1 189 ? 17.999 -11.209 30.226 1.00 47.72 189 GLU A CA 1
ATOM 1505 C C . GLU A 1 189 ? 19.242 -10.315 30.000 1.00 47.72 189 GLU A C 1
ATOM 1507 O O . GLU A 1 189 ? 20.365 -10.728 30.306 1.00 47.72 189 GLU A O 1
ATOM 1512 N N . GLN A 1 190 ? 19.088 -9.079 29.498 1.00 44.56 190 GLN A N 1
ATOM 1513 C CA . GLN A 1 190 ? 20.196 -8.110 29.403 1.00 44.56 190 GLN A CA 1
ATOM 1514 C C . GLN A 1 190 ? 20.427 -7.326 30.702 1.00 44.56 190 GLN A C 1
ATOM 1516 O O . GLN A 1 190 ? 21.584 -7.031 31.017 1.00 44.56 190 GLN A O 1
ATOM 1521 N N . ASP A 1 191 ? 19.384 -7.047 31.484 1.00 42.72 191 ASP A N 1
ATOM 1522 C CA . ASP A 1 191 ? 19.518 -6.328 32.757 1.00 42.72 191 ASP A CA 1
ATOM 1523 C C . ASP A 1 191 ? 20.107 -7.223 33.873 1.00 42.72 191 ASP A C 1
ATOM 1525 O O . ASP A 1 191 ? 20.901 -6.750 34.696 1.00 42.72 191 ASP A O 1
ATOM 1529 N N . GLU A 1 192 ? 19.863 -8.541 33.853 1.00 46.31 192 GLU A N 1
ATOM 1530 C CA . GLU A 1 192 ? 20.573 -9.492 34.732 1.00 46.31 192 GLU A CA 1
ATOM 1531 C C . GLU A 1 192 ? 22.042 -9.701 34.319 1.00 46.31 192 GLU A C 1
ATOM 1533 O O . GLU A 1 192 ? 22.930 -9.853 35.164 1.00 46.31 192 GLU A O 1
ATOM 1538 N N . ARG A 1 193 ? 22.350 -9.640 33.016 1.00 40.72 193 ARG A N 1
ATOM 1539 C CA . ARG A 1 193 ? 23.726 -9.817 32.519 1.00 40.72 193 ARG A CA 1
ATOM 1540 C C . ARG A 1 193 ? 24.603 -8.576 32.738 1.00 40.72 193 ARG A C 1
ATOM 1542 O O . ARG A 1 193 ? 25.816 -8.719 32.889 1.00 40.72 193 ARG A O 1
ATOM 1549 N N . CYS A 1 194 ? 24.004 -7.386 32.826 1.00 44.62 194 CYS A N 1
ATOM 1550 C CA . CYS A 1 194 ? 24.694 -6.138 33.174 1.00 44.62 194 CYS A CA 1
ATOM 1551 C C . CYS A 1 194 ? 24.865 -5.918 34.689 1.00 44.62 194 CYS A C 1
ATOM 1553 O O . CYS A 1 194 ? 25.686 -5.097 35.081 1.00 44.62 194 CYS A O 1
ATOM 1555 N N . THR A 1 195 ? 24.162 -6.656 35.554 1.00 47.62 195 THR A N 1
ATOM 1556 C CA . THR A 1 195 ? 24.319 -6.542 37.020 1.00 47.62 195 THR A CA 1
ATOM 1557 C C . THR A 1 195 ? 25.222 -7.619 37.626 1.00 47.62 195 THR A C 1
ATOM 1559 O O . THR A 1 195 ? 25.807 -7.392 38.684 1.00 47.62 195 THR A O 1
ATOM 1562 N N . ALA A 1 196 ? 25.429 -8.753 36.947 1.00 46.47 196 ALA A N 1
ATOM 1563 C CA . ALA A 1 196 ? 26.357 -9.795 37.401 1.00 46.47 196 ALA A CA 1
ATOM 1564 C C . ALA A 1 196 ? 27.840 -9.506 37.074 1.00 46.47 196 ALA A C 1
ATOM 1566 O O . ALA A 1 196 ? 28.723 -9.978 37.789 1.00 46.47 196 ALA A O 1
ATOM 1567 N N . ALA A 1 197 ? 28.136 -8.721 36.029 1.00 45.84 197 ALA A N 1
ATOM 1568 C CA . ALA A 1 197 ? 29.514 -8.465 35.587 1.00 45.84 197 ALA A CA 1
ATOM 1569 C C . ALA A 1 197 ? 30.239 -7.335 36.353 1.00 45.84 197 ALA A C 1
ATOM 1571 O O . ALA A 1 197 ? 31.468 -7.301 36.344 1.00 45.84 197 ALA A O 1
ATOM 1572 N N . ASP A 1 198 ? 29.519 -6.462 37.066 1.00 44.59 198 ASP A N 1
ATOM 1573 C CA . ASP A 1 198 ? 30.123 -5.344 37.818 1.00 44.59 198 ASP A CA 1
ATOM 1574 C C . ASP A 1 198 ? 30.479 -5.689 39.279 1.00 44.59 198 ASP A C 1
ATOM 1576 O O . ASP A 1 198 ? 31.294 -5.004 39.898 1.00 44.59 198 ASP A O 1
ATOM 1580 N N . TRP A 1 199 ? 29.967 -6.795 39.836 1.00 41.91 199 TRP A N 1
ATOM 1581 C CA . TRP A 1 199 ? 30.280 -7.201 41.218 1.00 41.91 199 TRP A CA 1
ATOM 1582 C C . TRP A 1 199 ? 31.552 -8.045 41.376 1.00 41.91 199 TRP A C 1
ATOM 1584 O O . TRP A 1 199 ? 32.028 -8.203 42.497 1.00 41.91 199 TRP A O 1
ATOM 1594 N N . GLN A 1 200 ? 32.160 -8.522 40.286 1.00 44.66 200 GLN A N 1
ATOM 1595 C CA . GLN A 1 200 ? 33.451 -9.229 40.331 1.00 44.66 200 GLN A CA 1
ATOM 1596 C C . GLN A 1 200 ? 34.671 -8.322 40.124 1.00 44.66 200 GLN A C 1
ATOM 1598 O O . GLN A 1 200 ? 35.790 -8.767 40.343 1.00 44.66 200 GLN A O 1
ATOM 1603 N N . SER A 1 201 ? 34.483 -7.041 39.783 1.00 43.75 201 SER A N 1
ATOM 1604 C CA . SER A 1 201 ? 35.586 -6.065 39.744 1.00 43.75 201 SER A CA 1
ATOM 1605 C C . SER A 1 201 ? 35.686 -5.199 41.009 1.00 43.75 201 SER A C 1
ATOM 1607 O O . SER A 1 201 ? 36.633 -4.422 41.131 1.00 43.75 201 SER A O 1
ATOM 1609 N N . PHE A 1 202 ? 34.739 -5.314 41.951 1.00 38.31 202 PHE A N 1
ATOM 1610 C CA . PHE A 1 202 ? 34.713 -4.507 43.181 1.00 38.31 202 PHE A CA 1
ATOM 1611 C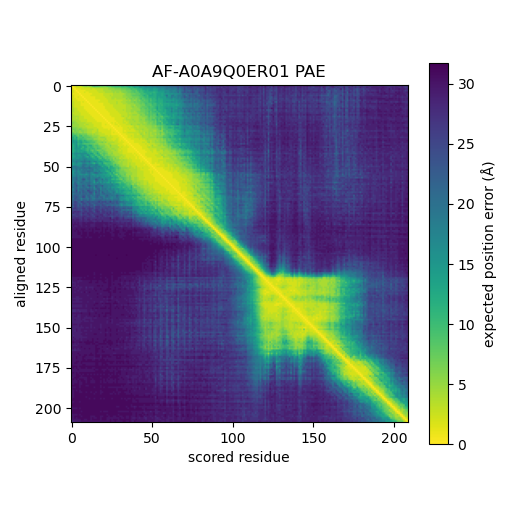 C . PHE A 1 202 ? 35.131 -5.284 44.448 1.00 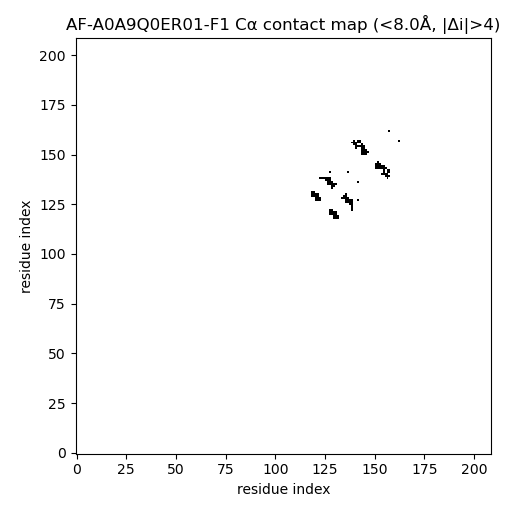38.31 202 PHE A C 1
ATOM 1613 O O . PHE A 1 202 ? 35.405 -4.663 45.473 1.00 38.31 202 PHE A O 1
ATOM 1620 N N . SER A 1 203 ? 35.241 -6.621 44.398 1.00 45.28 203 SER A N 1
ATOM 1621 C CA . SER A 1 203 ? 35.657 -7.449 45.548 1.00 45.28 203 SER A CA 1
ATOM 1622 C C . SER A 1 203 ? 37.172 -7.635 45.703 1.00 45.28 203 SER A C 1
ATOM 1624 O O . SER A 1 203 ? 37.619 -7.950 46.800 1.00 45.28 203 SER A O 1
ATOM 1626 N N . ASP A 1 204 ? 37.979 -7.377 44.670 1.00 44.62 204 ASP A N 1
ATOM 1627 C CA . ASP A 1 204 ? 39.426 -7.673 44.699 1.00 44.62 204 ASP A CA 1
ATOM 1628 C C . ASP A 1 204 ? 40.291 -6.520 45.253 1.00 44.62 204 ASP A C 1
ATOM 1630 O O . ASP A 1 204 ? 41.518 -6.591 45.243 1.00 44.62 204 ASP A O 1
ATOM 1634 N N . SER A 1 205 ? 39.677 -5.447 45.769 1.00 48.22 205 SER A N 1
ATOM 1635 C CA . SER A 1 205 ? 40.398 -4.274 46.299 1.00 48.22 205 SER A CA 1
ATOM 1636 C C . SER A 1 205 ? 40.425 -4.169 47.835 1.00 48.22 205 SER A C 1
ATOM 1638 O O . SER A 1 205 ? 40.948 -3.181 48.353 1.00 48.22 205 SER A O 1
ATOM 1640 N N . TYR A 1 206 ? 39.887 -5.141 48.582 1.00 45.06 206 TYR A N 1
ATOM 1641 C CA . TYR A 1 206 ? 39.811 -5.080 50.054 1.00 45.06 206 TYR A CA 1
ATOM 1642 C C . TYR A 1 206 ? 40.208 -6.383 50.771 1.00 45.06 206 TYR A C 1
ATOM 1644 O O . TYR A 1 206 ? 39.647 -6.722 51.807 1.00 45.06 206 TYR A O 1
ATOM 1652 N N . GLU A 1 207 ? 41.235 -7.076 50.275 1.00 45.94 207 GLU A N 1
ATOM 1653 C CA . GLU A 1 207 ? 41.897 -8.168 51.009 1.00 45.94 207 GLU A CA 1
ATOM 1654 C C . GLU A 1 207 ? 43.432 -8.019 51.011 1.00 45.94 207 GLU A C 1
ATOM 1656 O O . GLU A 1 207 ? 44.191 -8.937 50.721 1.00 45.94 207 GLU A O 1
ATOM 1661 N N . GLU A 1 208 ? 43.915 -6.827 51.376 1.00 47.06 208 GLU A N 1
ATOM 1662 C CA . GLU A 1 208 ? 45.302 -6.634 51.821 1.00 47.06 208 GLU A CA 1
ATOM 1663 C C . GLU A 1 208 ? 45.320 -5.904 53.176 1.00 47.06 208 GLU A C 1
ATOM 1665 O O . GLU A 1 208 ? 45.524 -4.687 53.246 1.00 47.06 208 GLU A O 1
ATOM 1670 N N . LYS A 1 209 ? 45.035 -6.657 54.255 1.00 37.31 209 LYS A N 1
ATOM 1671 C CA . LYS A 1 209 ? 45.644 -6.555 55.602 1.00 37.31 209 LYS A CA 1
ATOM 1672 C C . LYS A 1 209 ? 45.050 -7.536 56.608 1.00 37.31 209 LYS A C 1
ATOM 1674 O O . LYS A 1 209 ? 43.816 -7.520 56.787 1.00 37.31 209 LYS A O 1
#

Organism: NCBI:txid630683

Sequence (209 aa):
MKLAWVMTTVSAVVCTTACMVLFGQYALWTKLSVDEVEQRVKYQTFDATFNEKQFIKNTLQNQLEQQRLTVNELEGEREKATIDEKQKSTDLDFCKGDKKTKDQELAVKLKEQEDTEECFFELTPHEAGYTLAGAFVETSSLGSVFDKGVL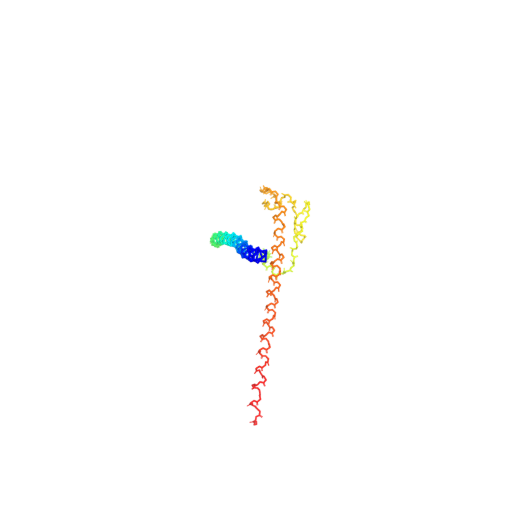SEKKPEMDMTFLEEQRDLDSSVTRISAIKMQISSDKEEQDERCTAADWQSFSDSYEEK